Protein AF-A0A832TRS8-F1 (afdb_monomer)

Secondary structure (DSSP, 8-state):
---HHHHHHHHHHHHIIIIIS--S-B-HHHHHHH-TTS-HHHHHHHHHHHHHTT-EEEEEEEEEETTEEEEEEEEE-HHHHHHHHHHHHHHHHHHHHHHT-SS-EEEEEEEETTTTEEEEEEEEE-SSEEEE--SSSPP-TT-EEEEE-TTS-EEEEEEEE--EEPPBTTBPPEEEEEEEE-

Radius of gyration: 21.94 Å; Cα contacts (8 Å, |Δi|>4): 312; chains: 1; bounding box: 43×30×62 Å

Foldseek 3Di:
DADPVLLLVVLLVQCCVCPVVVDQWDWVVNVCVVPVVDDLVNQQVSVVVCVVVQQFDKDFDPDADNNHGTMITRHTDPVSNVVNVVVVLVVLVVVLCVVLVPADWDWKWKQDPVVNDIDIATWGDDAFKIKGSDPVDDDDFQIKIWDADPVRDIWIKGFHDFAFDPDDPNRHTITTTGIHTD

Mean predicted aligned error: 5.79 Å

pLDDT: mean 93.26, std 5.37, range [50.81, 98.5]

Solvent-accessible surface area (backbone atoms only — not comparable to full-atom values): 10021 Å² total; per-residue (Å²): 132,71,53,74,65,53,35,50,53,53,50,52,50,50,44,44,44,41,66,73,68,57,40,82,56,48,42,47,69,56,51,49,67,74,41,68,89,53,53,36,65,58,52,39,47,24,50,49,51,41,49,77,70,56,29,53,39,67,48,76,53,105,52,60,57,89,72,20,60,30,42,40,36,57,39,64,31,72,67,47,50,46,52,52,50,52,51,52,50,49,54,46,41,52,53,47,46,68,74,52,56,92,32,69,72,41,73,30,38,41,38,36,67,91,72,80,40,78,45,78,49,59,30,26,64,54,88,51,40,35,39,30,52,69,69,87,60,88,69,51,65,68,21,36,43,35,36,74,45,96,88,73,50,73,50,48,27,38,29,70,39,40,52,78,42,72,63,52,97,87,42,65,48,26,29,51,24,32,39,41,73,114

Structure (mmCIF, N/CA/C/O backbone):
data_AF-A0A832TRS8-F1
#
_entry.id   AF-A0A832TRS8-F1
#
loop_
_atom_site.group_PDB
_atom_site.id
_atom_site.type_symbol
_atom_site.label_atom_id
_atom_site.label_alt_id
_atom_site.label_comp_id
_atom_site.label_asym_id
_atom_site.label_entity_id
_atom_site.label_seq_id
_atom_site.pdbx_PDB_ins_code
_atom_site.Cartn_x
_atom_site.Cartn_y
_atom_site.Cartn_z
_atom_site.occupancy
_atom_site.B_iso_or_equiv
_atom_site.auth_seq_id
_atom_site.auth_comp_id
_atom_site.auth_asym_id
_atom_site.auth_atom_id
_atom_site.pdbx_PDB_model_num
ATOM 1 N N . MET A 1 1 ? 13.262 17.007 -17.439 1.00 50.81 1 MET A N 1
ATOM 2 C CA . MET A 1 1 ? 13.059 16.820 -15.983 1.00 50.81 1 MET A CA 1
ATOM 3 C C . MET A 1 1 ? 11.901 15.853 -15.811 1.00 50.81 1 MET A C 1
ATOM 5 O O . MET A 1 1 ? 10.803 16.188 -16.231 1.00 50.81 1 MET A O 1
ATOM 9 N N . THR A 1 2 ? 12.138 14.655 -15.279 1.00 64.06 2 THR A N 1
ATOM 10 C CA . THR A 1 2 ? 11.058 13.724 -14.911 1.00 64.06 2 THR A CA 1
ATOM 11 C C . THR A 1 2 ? 10.332 14.273 -13.691 1.00 64.06 2 THR A C 1
ATOM 13 O O . THR A 1 2 ? 10.990 14.645 -12.717 1.00 64.06 2 THR A O 1
ATOM 16 N N . SER A 1 3 ? 9.002 14.336 -13.714 1.00 83.69 3 SER A N 1
ATOM 17 C CA . SER A 1 3 ? 8.252 14.688 -12.508 1.00 83.69 3 SER A CA 1
ATOM 18 C C . SER A 1 3 ? 8.229 13.497 -11.539 1.00 83.69 3 SER A C 1
ATOM 20 O O . SER A 1 3 ? 8.287 12.340 -11.961 1.00 83.69 3 SER A O 1
ATOM 22 N N . LYS A 1 4 ? 8.124 13.766 -10.229 1.00 89.00 4 LYS A N 1
ATOM 23 C CA . LYS A 1 4 ? 7.909 12.716 -9.216 1.00 89.00 4 LYS A CA 1
ATOM 24 C C . LYS A 1 4 ? 6.660 11.883 -9.492 1.00 89.00 4 LYS A C 1
ATOM 26 O O . LYS A 1 4 ? 6.633 10.683 -9.245 1.00 89.00 4 LYS A O 1
ATOM 31 N N . GLU A 1 5 ? 5.643 12.531 -10.038 1.00 92.31 5 GLU A N 1
ATOM 32 C CA . GLU A 1 5 ? 4.387 11.897 -10.406 1.00 92.31 5 GLU A CA 1
ATOM 33 C C . GLU A 1 5 ? 4.572 10.831 -11.495 1.00 92.31 5 GLU A C 1
ATOM 35 O O . GLU A 1 5 ? 3.984 9.756 -11.401 1.00 92.31 5 GLU A O 1
ATOM 40 N N . ASP A 1 6 ? 5.424 11.089 -12.489 1.00 94.88 6 ASP A N 1
ATOM 41 C CA . ASP A 1 6 ? 5.632 10.172 -13.610 1.00 94.88 6 ASP A CA 1
ATOM 42 C C . ASP A 1 6 ? 6.295 8.873 -13.153 1.00 94.88 6 ASP A C 1
ATOM 44 O O . ASP A 1 6 ? 5.732 7.791 -13.321 1.00 94.88 6 ASP A O 1
ATOM 48 N N . TYR A 1 7 ? 7.452 8.939 -12.489 1.00 95.06 7 TYR A N 1
ATOM 49 C CA . TYR A 1 7 ? 8.090 7.697 -12.050 1.00 95.06 7 TYR A CA 1
ATOM 50 C C . TYR A 1 7 ? 7.247 6.948 -11.005 1.00 95.06 7 TYR A C 1
ATOM 52 O O . TYR A 1 7 ? 7.294 5.720 -10.982 1.00 95.06 7 TYR A O 1
ATOM 60 N N . ASN A 1 8 ? 6.424 7.640 -10.203 1.00 95.25 8 ASN A N 1
ATOM 61 C CA . ASN A 1 8 ? 5.469 6.995 -9.297 1.00 95.25 8 ASN A CA 1
ATOM 62 C C . ASN A 1 8 ? 4.364 6.249 -10.060 1.00 95.25 8 ASN A C 1
ATOM 64 O O . ASN A 1 8 ? 4.028 5.123 -9.694 1.00 95.25 8 ASN A O 1
ATOM 68 N N . LYS A 1 9 ? 3.823 6.831 -11.140 1.00 96.94 9 LYS A N 1
ATOM 69 C CA . LYS A 1 9 ? 2.847 6.154 -12.015 1.00 96.94 9 LYS A CA 1
ATOM 70 C C . LYS A 1 9 ? 3.444 4.900 -12.647 1.00 96.94 9 LYS A C 1
ATOM 72 O O . LYS A 1 9 ? 2.821 3.840 -12.595 1.00 96.94 9 LYS A O 1
ATOM 77 N N . LEU A 1 10 ? 4.665 5.000 -13.177 1.00 98.00 10 LEU A N 1
ATOM 78 C CA . LEU A 1 10 ? 5.367 3.850 -13.745 1.00 98.00 10 LEU A CA 1
ATOM 79 C C . LEU A 1 10 ? 5.645 2.779 -12.679 1.00 98.00 10 LEU A C 1
ATOM 81 O O . LEU A 1 10 ? 5.380 1.603 -12.910 1.00 98.00 10 LEU A O 1
ATOM 85 N N . LEU A 1 11 ? 6.120 3.169 -11.493 1.00 98.19 11 LEU A N 1
ATOM 86 C CA . LEU A 1 11 ? 6.379 2.240 -10.392 1.00 98.19 11 LEU A CA 1
ATOM 87 C C . LEU A 1 11 ? 5.105 1.513 -9.938 1.00 98.19 11 LEU A C 1
ATOM 89 O O . LEU A 1 11 ? 5.138 0.301 -9.731 1.00 98.19 11 LEU A O 1
ATOM 93 N N . LEU A 1 12 ? 3.979 2.224 -9.828 1.00 98.06 12 LEU A N 1
ATOM 94 C CA . LEU A 1 12 ? 2.690 1.633 -9.468 1.00 98.06 12 LEU A CA 1
ATOM 95 C C . LEU A 1 12 ? 2.206 0.631 -10.526 1.00 98.06 12 LEU A C 1
ATOM 97 O O . LEU A 1 12 ? 1.704 -0.435 -10.168 1.00 98.06 12 LEU A O 1
ATOM 101 N N . PHE A 1 13 ? 2.367 0.948 -11.813 1.00 98.38 13 PHE A N 1
ATOM 102 C CA . PHE A 1 13 ? 2.076 0.012 -12.901 1.00 98.38 13 PHE A CA 1
ATOM 103 C C . PHE A 1 13 ? 2.923 -1.263 -12.779 1.00 98.38 13 PHE A C 1
ATOM 105 O O . PHE A 1 13 ? 2.377 -2.365 -12.749 1.00 98.38 13 PHE A O 1
ATOM 112 N N . LEU A 1 14 ? 4.242 -1.120 -12.612 1.00 98.50 14 LEU A N 1
ATOM 113 C CA . LEU A 1 14 ? 5.152 -2.257 -12.450 1.00 98.50 14 LEU A CA 1
ATOM 114 C C . LEU A 1 14 ? 4.810 -3.098 -11.216 1.00 98.50 14 LEU A C 1
ATOM 116 O O . LEU A 1 14 ? 4.841 -4.323 -11.288 1.00 98.50 14 LEU A O 1
ATOM 120 N N . TYR A 1 15 ? 4.445 -2.463 -10.098 1.00 98.50 15 TYR A N 1
ATOM 121 C CA . TYR A 1 15 ? 4.000 -3.161 -8.893 1.00 98.50 15 TYR A CA 1
ATOM 122 C C . TYR A 1 15 ? 2.750 -4.005 -9.159 1.00 98.50 15 TYR A C 1
ATOM 124 O O . TYR A 1 15 ? 2.725 -5.186 -8.816 1.00 98.50 15 TYR A O 1
ATOM 132 N N . LYS A 1 16 ? 1.722 -3.439 -9.803 1.00 97.88 16 LYS A N 1
ATOM 133 C CA . LYS A 1 16 ? 0.499 -4.184 -10.138 1.00 97.88 16 LYS A CA 1
ATOM 134 C C . LYS A 1 16 ? 0.821 -5.396 -11.009 1.00 97.88 16 LYS A C 1
ATOM 136 O O . LYS A 1 16 ? 0.470 -6.516 -10.658 1.00 97.88 16 LYS A O 1
ATOM 141 N N . GLU A 1 17 ? 1.559 -5.183 -12.087 1.00 98.25 17 GLU A N 1
ATOM 142 C CA . GLU A 1 17 ? 1.847 -6.223 -13.072 1.00 98.25 17 GLU A CA 1
ATOM 143 C C . GLU A 1 17 ? 2.753 -7.341 -12.524 1.00 98.25 17 GLU A C 1
ATOM 145 O O . GLU A 1 17 ? 2.488 -8.523 -12.738 1.00 98.25 17 GLU A O 1
ATOM 150 N N . LEU A 1 18 ? 3.822 -6.987 -11.807 1.00 97.94 18 LEU A N 1
ATOM 151 C CA . LEU A 1 18 ? 4.829 -7.950 -11.346 1.00 97.94 18 LEU A CA 1
ATOM 152 C C . LEU A 1 18 ? 4.473 -8.576 -9.993 1.00 97.94 18 LEU A C 1
ATOM 154 O O . LEU A 1 18 ? 4.796 -9.736 -9.756 1.00 97.94 18 LEU A O 1
ATOM 158 N N . ILE A 1 19 ? 3.827 -7.829 -9.091 1.00 97.12 19 ILE A N 1
ATOM 159 C CA . ILE A 1 19 ? 3.566 -8.282 -7.714 1.00 97.12 19 ILE A CA 1
ATOM 160 C C . ILE A 1 19 ? 2.137 -8.799 -7.548 1.00 97.12 19 ILE A C 1
ATOM 162 O O . ILE A 1 19 ? 1.947 -9.863 -6.958 1.00 97.12 19 ILE A O 1
ATOM 166 N N . LYS A 1 20 ? 1.127 -8.077 -8.055 1.00 95.25 20 LYS A N 1
ATOM 167 C CA . LYS A 1 20 ? -0.281 -8.499 -7.921 1.00 95.25 20 LYS A CA 1
ATOM 168 C C . LYS A 1 20 ? -0.660 -9.535 -8.975 1.00 95.25 20 LYS A C 1
ATOM 170 O O . LYS A 1 20 ? -1.127 -10.611 -8.613 1.00 95.25 20 LYS A O 1
ATOM 175 N N . GLU A 1 21 ? -0.378 -9.244 -10.242 1.00 96.81 21 GLU A N 1
ATOM 176 C CA . GLU A 1 21 ? -0.699 -10.124 -11.375 1.00 96.81 21 GLU A CA 1
ATOM 177 C C . GLU A 1 21 ? 0.359 -11.211 -11.619 1.00 96.81 21 GLU A C 1
ATOM 179 O O . GLU A 1 21 ? 0.134 -12.127 -12.408 1.00 96.81 21 GLU A O 1
ATOM 184 N N . LYS A 1 22 ? 1.504 -11.137 -10.925 1.00 96.38 22 LYS A N 1
ATOM 185 C CA . LYS A 1 22 ? 2.593 -12.129 -10.976 1.00 96.38 22 LYS A CA 1
ATOM 186 C C . LYS A 1 22 ? 3.103 -12.409 -12.395 1.00 96.38 22 LYS A C 1
ATOM 188 O O . LYS A 1 22 ? 3.386 -13.556 -12.735 1.00 96.38 22 LYS A O 1
ATOM 193 N N . LYS A 1 23 ? 3.215 -11.376 -13.235 1.00 97.12 23 LYS A N 1
ATOM 194 C CA . LYS A 1 23 ? 3.825 -11.510 -14.566 1.00 97.12 23 LYS A CA 1
ATOM 195 C C . LYS A 1 23 ? 5.321 -11.803 -14.451 1.00 97.12 23 LYS A C 1
ATOM 197 O O . LYS A 1 23 ? 6.003 -11.229 -13.608 1.00 97.12 23 LYS A O 1
ATOM 202 N N . ASP A 1 24 ? 5.837 -12.626 -15.363 1.00 94.81 24 ASP A N 1
ATOM 203 C CA . ASP A 1 24 ? 7.257 -13.021 -15.402 1.00 94.81 24 ASP A CA 1
ATOM 204 C C . ASP A 1 24 ? 8.207 -11.882 -15.816 1.00 94.81 24 ASP A C 1
ATOM 206 O O . ASP A 1 24 ? 9.424 -11.957 -15.623 1.00 94.81 24 ASP A O 1
ATOM 210 N N . GLY A 1 25 ? 7.663 -10.819 -16.406 1.00 96.56 25 GLY A N 1
ATOM 211 C CA . GLY A 1 25 ? 8.398 -9.595 -16.673 1.00 96.56 25 GLY A CA 1
ATOM 212 C C . GLY A 1 25 ? 7.637 -8.598 -17.535 1.00 96.56 25 GLY A C 1
ATOM 213 O O . GLY A 1 25 ? 6.562 -8.885 -18.067 1.00 96.56 25 GLY A O 1
ATOM 214 N N . ILE A 1 26 ? 8.206 -7.400 -17.648 1.00 98.19 26 ILE A N 1
ATOM 215 C CA . ILE A 1 26 ? 7.629 -6.264 -18.367 1.00 98.19 26 ILE A CA 1
ATOM 216 C C . ILE A 1 26 ? 8.633 -5.741 -19.390 1.00 98.19 26 ILE A C 1
ATOM 218 O O . ILE A 1 26 ? 9.758 -5.369 -19.050 1.00 98.19 26 ILE A O 1
ATOM 222 N N . SER A 1 27 ? 8.196 -5.701 -20.648 1.00 97.50 27 SER A N 1
ATOM 223 C CA . SER A 1 27 ? 8.948 -5.155 -21.781 1.00 97.50 27 SER A CA 1
ATOM 224 C C . SER A 1 27 ? 8.532 -3.706 -22.091 1.00 97.50 27 SER A C 1
ATOM 226 O O . SER A 1 27 ? 7.444 -3.277 -21.688 1.00 97.50 27 SER A O 1
ATOM 228 N N . PRO A 1 28 ? 9.316 -2.958 -22.885 1.00 97.69 28 PRO A N 1
ATOM 229 C CA . PRO A 1 28 ? 8.967 -1.618 -23.346 1.00 97.69 28 PRO A CA 1
ATOM 230 C C . PRO A 1 28 ? 7.617 -1.573 -24.049 1.00 97.69 28 PRO A C 1
ATOM 232 O O . PRO A 1 28 ? 6.861 -0.628 -23.868 1.00 97.69 28 PRO A O 1
ATOM 235 N N . LYS A 1 29 ? 7.264 -2.627 -24.797 1.00 97.38 29 LYS A N 1
ATOM 236 C CA . LYS A 1 29 ? 5.961 -2.736 -25.461 1.00 97.38 29 LYS A CA 1
ATOM 237 C C . LYS A 1 29 ? 4.800 -2.708 -24.464 1.00 97.38 29 LYS A C 1
ATOM 239 O O . LYS A 1 29 ? 3.769 -2.115 -24.761 1.00 97.38 29 LYS A O 1
ATOM 244 N N . ASN A 1 30 ? 4.954 -3.340 -23.298 1.00 97.69 30 ASN A N 1
ATOM 245 C CA . ASN A 1 30 ? 3.940 -3.295 -22.243 1.00 97.69 30 ASN A CA 1
ATOM 246 C C . ASN A 1 30 ? 3.776 -1.870 -21.705 1.00 97.69 30 ASN A C 1
ATOM 248 O O . ASN A 1 30 ? 2.649 -1.415 -21.561 1.00 97.69 30 ASN A O 1
ATOM 252 N N . VAL A 1 31 ? 4.892 -1.174 -21.464 1.00 97.62 31 VAL A N 1
ATOM 253 C CA . VAL A 1 31 ? 4.902 0.198 -20.931 1.00 97.62 31 VAL A CA 1
ATOM 254 C C . VAL A 1 31 ? 4.331 1.192 -21.943 1.00 97.62 31 VAL A C 1
ATOM 256 O O . VAL A 1 31 ? 3.463 1.974 -21.589 1.00 97.62 31 VAL A O 1
ATOM 259 N N . VAL A 1 32 ? 4.742 1.126 -23.212 1.00 97.56 32 VAL A N 1
ATOM 260 C CA . VAL A 1 32 ? 4.215 1.995 -24.282 1.00 97.56 32 VAL A CA 1
ATOM 261 C C . VAL A 1 32 ? 2.707 1.820 -24.463 1.00 97.56 32 VAL A C 1
ATOM 263 O O . VAL A 1 32 ? 2.017 2.791 -24.735 1.00 97.56 32 VAL A O 1
ATOM 266 N N . ARG A 1 33 ? 2.193 0.595 -24.305 1.00 97.31 33 ARG A N 1
ATOM 267 C CA . ARG A 1 33 ? 0.754 0.320 -24.395 1.00 97.31 33 ARG A CA 1
ATOM 268 C C . ARG A 1 33 ? -0.027 0.812 -23.174 1.00 97.31 33 ARG A C 1
ATOM 270 O O . ARG A 1 33 ? -1.186 1.159 -23.310 1.00 97.31 33 ARG A O 1
ATOM 277 N N . GLU A 1 34 ? 0.555 0.781 -21.980 1.00 97.69 34 GLU A N 1
ATOM 278 C CA . GLU A 1 34 ? -0.115 1.331 -20.791 1.00 97.69 34 GLU A CA 1
ATOM 279 C C . GLU A 1 34 ? -0.128 2.865 -20.823 1.00 97.69 34 GLU A C 1
ATOM 281 O O . GLU A 1 34 ? -1.122 3.498 -20.484 1.00 97.69 34 GLU A O 1
ATOM 286 N N . PHE A 1 35 ? 0.987 3.458 -21.245 1.00 96.94 35 PHE A N 1
ATOM 287 C CA . PHE A 1 35 ? 1.221 4.896 -21.246 1.00 96.94 35 PHE A CA 1
ATOM 288 C C . PHE A 1 35 ? 1.230 5.437 -22.681 1.00 96.94 35 PHE A C 1
ATOM 290 O O . PHE A 1 35 ? 2.210 6.043 -23.116 1.00 96.94 35 PHE A O 1
ATOM 297 N N . GLU A 1 36 ? 0.153 5.192 -23.434 1.00 95.62 36 GLU A N 1
ATOM 298 C CA . GLU A 1 36 ? 0.049 5.589 -24.852 1.00 95.62 36 GLU A CA 1
ATOM 299 C C . GLU A 1 36 ? 0.141 7.113 -25.048 1.00 95.62 36 GLU A C 1
ATOM 301 O O . GLU A 1 36 ? 0.543 7.588 -26.110 1.00 95.62 36 GLU A O 1
ATOM 306 N N . ASP A 1 37 ? -0.200 7.887 -24.013 1.00 95.81 37 ASP A N 1
ATOM 307 C CA . ASP A 1 37 ? -0.114 9.348 -23.975 1.00 95.81 37 ASP A CA 1
ATOM 308 C C . ASP A 1 37 ? 1.292 9.871 -23.623 1.00 95.81 37 ASP A C 1
ATOM 310 O O . ASP A 1 37 ? 1.540 11.081 -23.666 1.00 95.81 37 ASP A O 1
ATOM 314 N N . TRP A 1 38 ? 2.236 8.998 -23.259 1.00 97.12 38 TRP A N 1
ATOM 315 C CA . TRP A 1 38 ? 3.594 9.405 -22.911 1.00 97.12 38 TRP A CA 1
ATOM 316 C C . TRP A 1 38 ? 4.510 9.411 -24.127 1.00 97.12 38 TRP A C 1
ATOM 318 O O . TRP A 1 38 ? 4.569 8.466 -24.911 1.00 97.12 38 TRP A O 1
ATOM 328 N N . SER A 1 39 ? 5.331 10.458 -24.232 1.00 97.12 39 SER A N 1
ATOM 329 C CA . SER A 1 39 ? 6.440 10.444 -25.179 1.00 97.12 39 SER A CA 1
ATOM 330 C C . SER A 1 39 ? 7.478 9.378 -24.783 1.00 97.12 39 SER A C 1
ATOM 332 O O . SER A 1 39 ? 7.671 9.115 -23.587 1.00 97.12 39 SER A O 1
ATOM 334 N N . PRO A 1 40 ? 8.223 8.810 -25.750 1.00 97.19 40 PRO A N 1
ATOM 335 C CA . PRO A 1 40 ? 9.301 7.871 -25.448 1.00 97.19 40 PRO A CA 1
ATOM 336 C C . PRO A 1 40 ? 10.340 8.444 -24.477 1.00 97.19 40 PRO A C 1
ATOM 338 O O . PRO A 1 40 ? 10.811 7.751 -23.578 1.00 97.19 40 PRO A O 1
ATOM 341 N N . GLU A 1 41 ? 10.645 9.739 -24.601 1.00 96.50 41 GLU A N 1
ATOM 342 C CA . GLU A 1 41 ? 11.541 10.450 -23.688 1.00 96.50 41 GLU A CA 1
ATOM 343 C C . GLU A 1 41 ? 11.011 10.445 -22.246 1.00 96.50 41 GLU A C 1
ATOM 345 O O . GLU A 1 41 ? 11.771 10.177 -21.318 1.00 96.50 41 GLU A O 1
ATOM 350 N N . ARG A 1 42 ? 9.709 10.683 -22.037 1.00 96.88 42 ARG A N 1
ATOM 351 C CA . ARG A 1 42 ? 9.080 10.668 -20.705 1.00 96.88 42 ARG A CA 1
ATOM 352 C C . ARG A 1 42 ? 9.144 9.282 -20.058 1.00 96.88 42 ARG A C 1
ATOM 354 O O . ARG A 1 42 ? 9.460 9.179 -18.869 1.00 96.88 42 ARG A O 1
ATOM 361 N N . ILE A 1 43 ? 8.911 8.224 -20.839 1.00 97.50 43 ILE A N 1
ATOM 362 C CA . ILE A 1 43 ? 9.061 6.834 -20.380 1.00 97.50 43 ILE A CA 1
ATOM 363 C C . ILE A 1 43 ? 10.519 6.560 -20.000 1.00 97.50 43 ILE A C 1
ATOM 365 O O . ILE A 1 43 ? 10.780 6.106 -18.887 1.00 97.50 43 ILE A O 1
ATOM 369 N N . ASN A 1 44 ? 11.469 6.885 -20.880 1.00 97.12 44 ASN A N 1
ATOM 370 C CA . ASN A 1 44 ? 12.899 6.674 -20.641 1.00 97.12 44 ASN A CA 1
ATOM 371 C C . ASN A 1 44 ? 13.381 7.397 -19.387 1.00 97.12 44 ASN A C 1
ATOM 373 O O . ASN A 1 44 ? 14.054 6.804 -18.550 1.00 97.12 44 ASN A O 1
ATOM 377 N N . ASN A 1 45 ? 12.988 8.655 -19.228 1.00 97.50 45 ASN A N 1
ATOM 378 C CA . ASN A 1 45 ? 13.306 9.487 -18.075 1.00 97.50 45 ASN A CA 1
ATOM 379 C C . ASN A 1 45 ? 12.754 8.908 -16.759 1.00 97.50 45 ASN A C 1
ATOM 381 O O . ASN A 1 45 ? 13.418 8.981 -15.722 1.00 97.50 45 ASN A O 1
ATOM 385 N N . SER A 1 46 ? 11.565 8.303 -16.792 1.00 97.81 46 SER A N 1
ATOM 386 C CA . SER A 1 46 ? 10.969 7.617 -15.637 1.00 97.81 46 SER A CA 1
ATOM 387 C C . SER A 1 46 ? 11.673 6.298 -15.337 1.00 97.81 46 SER A C 1
ATOM 389 O O . SER A 1 46 ? 12.051 6.043 -14.197 1.00 97.81 46 SER A O 1
ATOM 391 N N . TYR A 1 47 ? 11.915 5.483 -16.363 1.00 97.12 47 TYR A N 1
ATOM 392 C CA . TYR A 1 47 ? 12.639 4.222 -16.239 1.00 97.12 47 TYR A CA 1
ATOM 393 C C . TYR A 1 47 ? 14.056 4.425 -15.692 1.00 97.12 47 TYR A C 1
ATOM 395 O O . TYR A 1 47 ? 14.441 3.744 -14.747 1.00 97.12 47 TYR A O 1
ATOM 403 N N . VAL A 1 48 ? 14.812 5.387 -16.233 1.00 96.38 48 VAL A N 1
ATOM 404 C CA . VAL A 1 48 ? 16.170 5.720 -15.775 1.00 96.38 48 VAL A CA 1
ATOM 405 C C . VAL A 1 48 ? 16.163 6.128 -14.311 1.00 96.38 48 VAL A C 1
ATOM 407 O O . VAL A 1 48 ? 16.996 5.645 -13.552 1.00 96.38 48 VAL A O 1
ATOM 410 N N . TYR A 1 49 ? 15.192 6.941 -13.886 1.00 97.06 49 TYR A N 1
ATOM 411 C CA . TYR A 1 49 ? 15.068 7.300 -12.478 1.00 97.06 49 TYR A CA 1
ATOM 412 C C . TYR A 1 49 ? 14.872 6.061 -11.594 1.00 97.06 49 TYR A C 1
ATOM 414 O O . TYR A 1 49 ? 15.612 5.874 -10.630 1.00 97.06 49 TYR A O 1
ATOM 422 N N . LEU A 1 50 ? 13.916 5.188 -11.931 1.00 97.44 50 LEU A N 1
ATOM 423 C CA . LEU A 1 50 ? 13.657 3.963 -11.165 1.00 97.44 50 LEU A CA 1
ATOM 424 C C . LEU A 1 50 ? 14.873 3.023 -11.160 1.00 97.44 50 LEU A C 1
ATOM 426 O O . LEU A 1 50 ? 15.193 2.427 -10.133 1.00 97.44 50 LEU A O 1
ATOM 430 N N . ARG A 1 51 ? 15.565 2.911 -12.296 1.00 95.94 51 ARG A N 1
ATOM 431 C CA . ARG A 1 51 ? 16.781 2.114 -12.472 1.00 95.94 51 ARG A CA 1
ATOM 432 C C . ARG A 1 51 ? 17.913 2.608 -11.574 1.00 95.94 51 ARG A C 1
ATOM 434 O O . ARG A 1 51 ? 18.442 1.836 -10.781 1.00 95.94 51 ARG A O 1
ATOM 441 N N . ASP A 1 52 ? 18.257 3.888 -11.680 1.00 95.94 52 ASP A N 1
ATOM 442 C CA . ASP A 1 52 ? 19.413 4.484 -11.001 1.00 95.94 52 ASP A CA 1
ATOM 443 C C . ASP A 1 52 ? 19.183 4.586 -9.487 1.00 95.94 52 ASP A C 1
ATOM 445 O O . ASP A 1 52 ? 20.114 4.466 -8.691 1.00 95.94 52 ASP A O 1
ATOM 449 N N . ASN A 1 53 ? 17.919 4.704 -9.069 1.00 96.19 53 ASN A N 1
ATOM 450 C CA . ASN A 1 53 ? 17.531 4.639 -7.663 1.00 96.19 53 ASN A CA 1
ATOM 451 C C . ASN A 1 53 ? 17.330 3.207 -7.153 1.00 96.19 53 ASN A C 1
ATOM 453 O O . ASN A 1 53 ? 16.872 3.062 -6.026 1.00 96.19 53 ASN A O 1
ATOM 457 N N . HIS A 1 54 ? 17.700 2.180 -7.932 1.00 96.44 54 HIS A N 1
ATOM 458 C CA . HIS A 1 54 ? 17.706 0.754 -7.576 1.00 96.44 54 HIS A CA 1
ATOM 459 C C . HIS A 1 54 ? 16.325 0.120 -7.326 1.00 96.44 54 HIS A C 1
ATOM 461 O O . HIS A 1 54 ? 16.208 -0.858 -6.594 1.00 96.44 54 HIS A O 1
ATOM 467 N N . TYR A 1 55 ? 15.250 0.632 -7.930 1.00 97.94 55 TYR A N 1
ATOM 468 C CA . TYR A 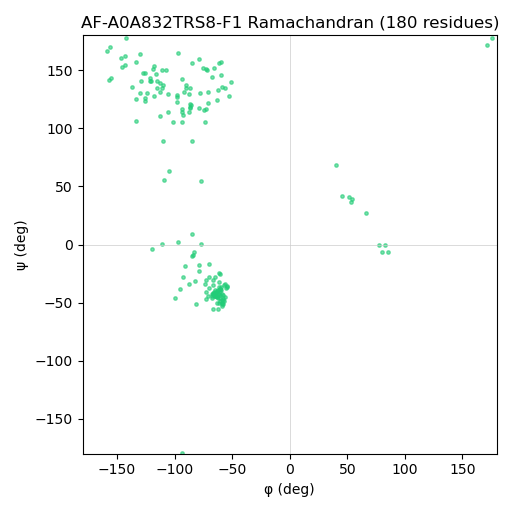1 55 ? 13.898 0.111 -7.670 1.00 97.94 55 TYR A CA 1
ATOM 469 C C . TYR A 1 55 ? 13.627 -1.187 -8.442 1.00 97.94 55 TYR A C 1
ATOM 471 O O . TYR A 1 55 ? 12.775 -1.985 -8.044 1.00 97.94 55 TYR A O 1
ATOM 479 N N . LEU A 1 56 ? 14.360 -1.414 -9.535 1.00 98.12 56 LEU A N 1
ATOM 480 C CA . LEU A 1 56 ? 14.069 -2.433 -10.543 1.00 98.12 56 LEU A CA 1
ATOM 481 C C . LEU A 1 56 ? 15.118 -3.547 -10.564 1.00 98.12 56 LEU A C 1
ATOM 483 O O . LEU A 1 56 ? 16.314 -3.273 -10.571 1.00 98.12 56 LEU A O 1
ATOM 487 N N . LYS A 1 57 ? 14.672 -4.796 -10.706 1.00 97.56 57 LYS A N 1
ATOM 488 C CA . LYS A 1 57 ? 15.489 -5.912 -11.202 1.00 97.56 57 LYS A CA 1
ATOM 489 C C . LYS A 1 57 ? 15.256 -6.014 -12.702 1.00 97.56 57 LYS A C 1
ATOM 491 O O . LYS A 1 57 ? 14.130 -6.283 -13.119 1.00 97.56 57 LYS A O 1
ATOM 496 N N . PHE A 1 58 ? 16.276 -5.759 -13.511 1.00 96.94 58 PHE A N 1
ATOM 497 C CA . PHE A 1 58 ? 16.098 -5.616 -14.953 1.00 96.94 58 PHE A CA 1
ATOM 498 C C . PHE A 1 58 ? 17.302 -6.122 -15.747 1.00 96.94 58 PHE A C 1
ATOM 500 O O . PHE A 1 58 ? 18.422 -6.199 -15.244 1.00 96.94 58 PHE A O 1
ATOM 507 N N . ILE A 1 59 ? 17.049 -6.396 -17.021 1.00 94.56 59 ILE A N 1
ATOM 508 C CA . ILE A 1 59 ? 18.049 -6.561 -18.073 1.00 94.56 59 ILE A CA 1
ATOM 509 C C . ILE A 1 59 ? 17.822 -5.421 -19.065 1.00 94.56 59 ILE A C 1
ATOM 511 O O . ILE A 1 59 ? 16.677 -5.062 -19.325 1.00 94.56 59 ILE A O 1
ATOM 515 N N . SER A 1 60 ? 18.881 -4.827 -19.609 1.00 90.31 60 SER A N 1
ATOM 516 C CA . SER A 1 60 ? 18.764 -3.800 -20.650 1.00 90.31 60 SER A CA 1
ATOM 517 C C . SER A 1 60 ? 19.668 -4.139 -21.824 1.00 90.31 60 SER A C 1
ATOM 519 O O . SER A 1 60 ? 20.775 -4.644 -21.632 1.00 90.31 60 SER A O 1
ATOM 521 N N . LEU A 1 61 ? 19.168 -3.886 -23.030 1.00 88.12 61 LEU A N 1
ATOM 522 C CA . LEU A 1 61 ? 19.868 -4.117 -24.285 1.00 88.12 61 LEU A CA 1
ATOM 523 C C . LEU A 1 61 ? 20.205 -2.768 -24.942 1.00 88.12 61 LEU A C 1
ATOM 525 O O . LEU A 1 61 ? 19.4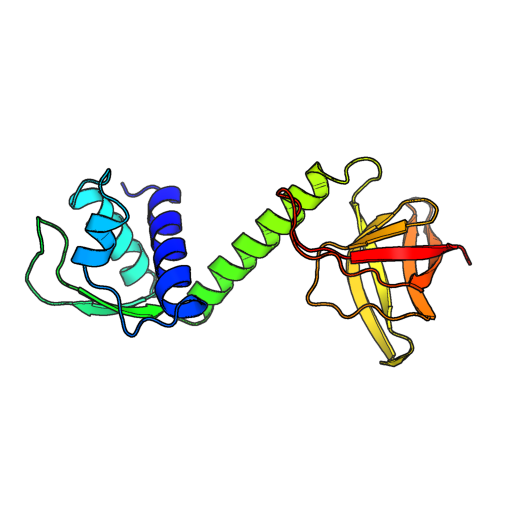68 -1.797 -24.756 1.00 88.12 61 LEU A O 1
ATOM 529 N N . PRO A 1 62 ? 21.298 -2.677 -25.720 1.00 88.25 62 PRO A N 1
ATOM 530 C CA . PRO A 1 62 ? 21.674 -1.463 -26.446 1.00 88.25 62 PRO A CA 1
ATOM 531 C C . PRO A 1 62 ? 20.810 -1.269 -27.712 1.00 88.25 62 PRO A C 1
ATOM 533 O O . PRO A 1 62 ? 21.319 -1.144 -28.823 1.00 88.25 62 PRO A O 1
ATOM 536 N N . SER A 1 63 ? 19.489 -1.265 -27.542 1.00 93.88 63 SER A N 1
ATOM 537 C CA . SER A 1 63 ? 18.457 -1.112 -28.575 1.00 93.88 63 SER A CA 1
ATOM 538 C C . SER A 1 63 ? 17.296 -0.266 -28.037 1.00 93.88 63 SER A C 1
ATOM 540 O O . SER A 1 63 ? 17.306 0.186 -26.888 1.00 93.88 63 SER A O 1
ATOM 542 N N . ASN A 1 64 ? 16.297 0.005 -28.880 1.00 96.06 64 ASN A N 1
ATOM 543 C CA . ASN A 1 64 ? 15.068 0.670 -28.458 1.00 96.06 64 ASN A CA 1
ATOM 544 C C . ASN A 1 64 ? 13.838 0.105 -29.182 1.00 96.06 64 ASN A C 1
ATOM 546 O O . ASN A 1 64 ? 13.938 -0.395 -30.302 1.00 96.06 64 ASN A O 1
ATOM 550 N N . TYR A 1 65 ? 12.680 0.232 -28.538 1.00 94.06 65 TYR A N 1
ATOM 551 C CA . TYR A 1 65 ? 11.356 -0.017 -29.098 1.00 94.06 65 TYR A CA 1
ATOM 552 C C . TYR A 1 65 ? 10.612 1.317 -29.185 1.00 94.06 65 TYR A C 1
ATOM 554 O O . TYR A 1 65 ? 10.260 1.902 -28.162 1.00 94.06 65 TYR A O 1
ATOM 562 N N . ASN A 1 66 ? 10.384 1.821 -30.401 1.00 94.00 66 ASN A N 1
ATOM 563 C CA . ASN A 1 66 ? 9.731 3.116 -30.642 1.00 94.00 66 ASN A CA 1
ATOM 564 C C . ASN A 1 66 ? 10.369 4.280 -29.852 1.00 94.00 66 ASN A C 1
ATOM 566 O O . ASN A 1 66 ? 9.670 5.123 -29.296 1.00 94.00 66 ASN A O 1
ATOM 570 N N . GLY A 1 67 ? 11.703 4.313 -29.760 1.00 95.44 67 GLY A N 1
ATOM 571 C CA . GLY A 1 67 ? 12.438 5.329 -29.002 1.00 95.44 67 GLY A CA 1
ATOM 572 C C . GLY A 1 67 ? 12.503 5.088 -27.489 1.00 95.44 67 GLY A C 1
ATOM 573 O O . GLY A 1 67 ? 13.226 5.811 -26.806 1.00 95.44 67 GLY A O 1
ATOM 574 N N . VAL A 1 68 ? 11.808 4.079 -26.953 1.00 97.19 68 VAL A N 1
ATOM 575 C CA . VAL A 1 68 ? 11.925 3.649 -25.550 1.00 97.19 68 VAL A CA 1
ATOM 576 C C . VAL A 1 68 ? 13.067 2.650 -25.413 1.00 97.19 68 VAL A C 1
ATOM 578 O O . VAL A 1 68 ? 13.172 1.741 -26.232 1.00 97.19 68 VAL A O 1
ATOM 581 N N . PHE A 1 69 ? 13.918 2.797 -24.396 1.00 97.12 69 PHE A N 1
ATOM 582 C CA . PHE A 1 69 ? 15.029 1.879 -24.142 1.00 97.12 69 PHE A CA 1
ATOM 583 C C . PHE A 1 69 ? 14.567 0.432 -24.117 1.00 97.12 69 PHE A C 1
ATOM 585 O O . PHE A 1 69 ? 13.519 0.123 -23.557 1.00 97.12 69 PHE A O 1
ATOM 592 N N . ASP A 1 70 ? 15.367 -0.450 -24.702 1.00 96.25 70 ASP A N 1
ATOM 593 C CA . ASP A 1 70 ? 15.068 -1.868 -24.678 1.00 96.25 70 ASP A CA 1
ATOM 594 C C . ASP A 1 70 ? 15.459 -2.472 -23.323 1.00 96.25 70 ASP A C 1
ATOM 596 O O . ASP A 1 70 ? 16.621 -2.430 -22.889 1.00 96.25 70 ASP A O 1
ATOM 600 N N . PHE A 1 71 ? 14.455 -2.978 -22.612 1.00 96.69 71 PHE A N 1
ATOM 601 C CA . PHE A 1 71 ? 14.603 -3.536 -21.278 1.00 96.69 71 PHE A CA 1
ATOM 602 C C . PHE A 1 71 ? 13.699 -4.746 -21.054 1.00 96.69 71 PHE A C 1
ATOM 604 O O . PHE A 1 71 ? 12.704 -4.977 -21.731 1.00 96.69 71 PHE A O 1
ATOM 611 N N . TRP A 1 72 ? 14.033 -5.517 -20.035 1.00 97.50 72 TRP A N 1
ATOM 612 C CA . TRP A 1 72 ? 13.179 -6.548 -19.482 1.00 97.50 72 TRP A CA 1
ATOM 613 C C . TRP A 1 72 ? 13.201 -6.411 -17.966 1.00 97.50 72 TRP A C 1
ATOM 615 O O . TRP A 1 72 ? 14.207 -6.720 -17.326 1.00 97.50 72 TRP A O 1
ATOM 625 N N . ILE A 1 73 ? 12.114 -5.897 -17.390 1.00 98.12 73 ILE A N 1
ATOM 626 C CA . ILE A 1 73 ? 11.982 -5.730 -15.940 1.00 98.12 73 ILE A CA 1
ATOM 627 C C . ILE A 1 73 ? 11.425 -7.032 -15.375 1.00 98.12 73 ILE A C 1
ATOM 629 O O . ILE A 1 73 ? 10.289 -7.395 -15.657 1.00 98.12 73 ILE A O 1
ATOM 633 N N . GLN A 1 74 ? 12.232 -7.724 -14.578 1.00 97.25 74 GLN A N 1
ATOM 634 C CA . GLN A 1 74 ? 11.927 -9.033 -13.991 1.00 97.25 74 GLN A CA 1
ATOM 635 C C . GLN A 1 74 ? 11.269 -8.921 -12.615 1.00 97.25 74 GLN A C 1
ATOM 637 O O . GLN A 1 74 ? 10.719 -9.889 -12.100 1.00 97.25 74 GLN A O 1
ATOM 642 N N . GLY A 1 75 ? 11.3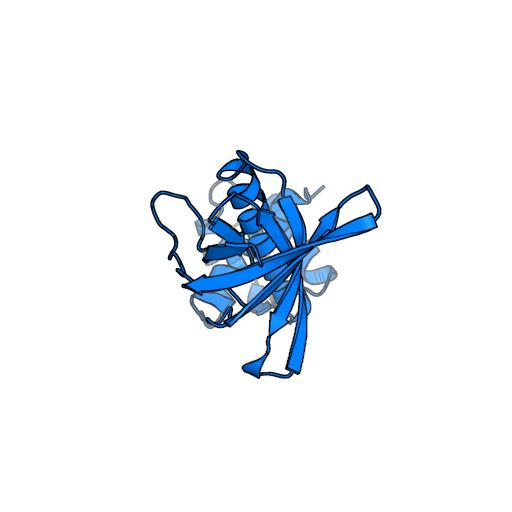82 -7.766 -11.963 1.00 97.62 75 GLY A N 1
ATOM 643 C CA . GLY A 1 75 ? 10.856 -7.589 -10.621 1.00 97.62 75 GLY A CA 1
ATOM 644 C C . GLY A 1 75 ? 11.194 -6.236 -10.025 1.00 97.62 75 GLY A C 1
ATOM 645 O O . GLY A 1 75 ? 11.925 -5.433 -10.605 1.00 97.62 75 GLY A O 1
ATOM 646 N N . LEU A 1 76 ? 10.684 -6.022 -8.819 1.00 98.44 76 LEU A N 1
ATOM 647 C CA . LEU A 1 76 ? 11.006 -4.873 -7.983 1.00 98.44 76 LEU A CA 1
ATOM 648 C C . LEU A 1 76 ? 11.889 -5.312 -6.812 1.00 98.44 76 LEU A C 1
ATOM 650 O O . LEU A 1 76 ? 11.811 -6.453 -6.339 1.00 98.44 76 LEU A O 1
ATOM 654 N N . TYR A 1 77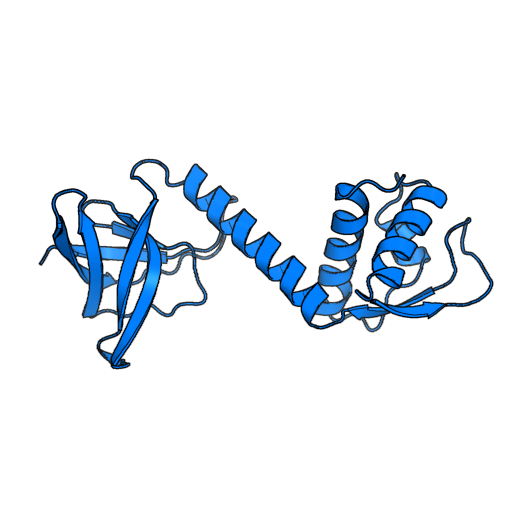 ? 12.747 -4.414 -6.337 1.00 98.19 77 TYR A N 1
ATOM 655 C CA . TYR A 1 77 ? 13.450 -4.641 -5.077 1.00 98.19 77 TYR A CA 1
ATOM 656 C C . TYR A 1 77 ? 12.489 -4.512 -3.881 1.00 98.19 77 TYR A C 1
ATOM 658 O O . TYR A 1 77 ? 11.539 -3.730 -3.949 1.00 98.19 77 TYR A O 1
ATOM 666 N N . PRO A 1 78 ? 12.726 -5.233 -2.763 1.00 97.50 78 PRO A N 1
ATOM 667 C CA . PRO A 1 78 ? 11.790 -5.275 -1.635 1.00 97.50 78 PRO A CA 1
ATOM 668 C C . PRO A 1 78 ? 11.392 -3.908 -1.072 1.00 97.50 78 PRO A C 1
ATOM 670 O O . PRO A 1 78 ? 10.241 -3.703 -0.708 1.00 97.50 78 PRO A O 1
ATOM 673 N N . TYR A 1 79 ? 12.316 -2.949 -1.026 1.00 96.56 79 TYR A N 1
ATOM 674 C CA . TYR A 1 79 ? 12.001 -1.615 -0.518 1.00 96.56 79 TYR A CA 1
ATOM 675 C C . TYR A 1 79 ? 11.134 -0.798 -1.489 1.00 96.56 79 TYR A C 1
ATOM 677 O O . TYR A 1 79 ? 10.337 0.012 -1.034 1.00 96.56 79 TYR A O 1
ATOM 685 N N . ALA A 1 80 ? 11.254 -1.015 -2.804 1.00 97.44 80 ALA A N 1
ATOM 686 C CA . ALA A 1 80 ? 10.401 -0.365 -3.797 1.00 97.44 80 ALA A CA 1
ATOM 687 C C . ALA A 1 80 ? 8.969 -0.914 -3.724 1.00 97.44 80 ALA A C 1
ATOM 689 O O . ALA A 1 80 ? 8.013 -0.153 -3.819 1.00 97.44 80 ALA A O 1
ATOM 690 N N . ILE A 1 81 ? 8.825 -2.223 -3.476 1.00 97.88 81 ILE A N 1
ATOM 691 C CA . ILE A 1 81 ? 7.534 -2.860 -3.172 1.00 97.88 81 ILE A CA 1
ATOM 692 C C . ILE A 1 81 ? 6.926 -2.214 -1.925 1.00 97.88 81 ILE A C 1
ATOM 694 O O . ILE A 1 81 ? 5.808 -1.710 -1.986 1.00 97.88 81 ILE A O 1
ATOM 698 N N . LYS A 1 82 ? 7.693 -2.162 -0.829 1.00 95.50 82 LYS A N 1
ATOM 699 C CA . LYS A 1 82 ? 7.244 -1.565 0.430 1.00 95.50 82 LYS A CA 1
ATOM 700 C C . LYS A 1 82 ? 6.826 -0.102 0.262 1.00 95.50 82 LYS A C 1
ATOM 702 O O . LYS A 1 82 ? 5.784 0.284 0.766 1.00 95.50 82 LYS A O 1
ATOM 707 N N . LEU A 1 83 ? 7.595 0.693 -0.483 1.00 95.06 83 LEU A N 1
ATOM 708 C CA . LEU A 1 83 ? 7.277 2.097 -0.749 1.00 95.06 83 LEU A CA 1
ATOM 709 C C . LEU A 1 83 ? 5.891 2.259 -1.395 1.00 95.06 83 LEU A C 1
ATOM 711 O O . LEU A 1 83 ? 5.118 3.117 -0.978 1.00 95.06 83 LEU A O 1
ATOM 715 N N . VAL A 1 84 ? 5.574 1.431 -2.395 1.00 95.94 84 VAL A N 1
ATOM 716 C CA . VAL A 1 84 ? 4.261 1.457 -3.056 1.00 95.94 84 VAL A CA 1
ATOM 717 C C . VAL A 1 84 ? 3.161 1.001 -2.103 1.00 95.94 84 VAL A C 1
ATOM 719 O O . VAL A 1 84 ? 2.098 1.612 -2.071 1.00 95.94 84 VAL A O 1
ATOM 722 N N . GLU A 1 85 ? 3.397 -0.053 -1.325 1.00 93.94 85 GLU A N 1
ATOM 723 C CA . GLU A 1 85 ? 2.419 -0.570 -0.360 1.00 93.94 85 GLU A CA 1
ATOM 724 C C . GLU A 1 85 ? 2.098 0.441 0.739 1.00 93.94 85 GLU A C 1
ATOM 726 O O . GLU A 1 85 ? 0.922 0.674 1.014 1.00 93.94 85 GLU A O 1
ATOM 731 N N . ASP A 1 86 ? 3.119 1.098 1.288 1.00 90.94 86 ASP A N 1
ATOM 732 C CA . ASP A 1 86 ? 2.966 2.158 2.281 1.00 90.94 86 ASP A CA 1
ATOM 733 C C . ASP A 1 86 ? 2.183 3.346 1.681 1.00 90.94 86 ASP A C 1
ATOM 735 O O . ASP A 1 86 ? 1.270 3.872 2.314 1.00 90.94 86 ASP A O 1
ATOM 739 N N . GLU A 1 87 ? 2.469 3.753 0.435 1.00 91.75 87 GLU A N 1
ATOM 740 C CA . GLU A 1 87 ? 1.726 4.832 -0.237 1.00 91.75 87 GLU A CA 1
ATOM 741 C C . GLU A 1 87 ? 0.255 4.459 -0.501 1.00 91.75 87 GLU A C 1
ATOM 743 O O . GLU A 1 87 ? -0.641 5.289 -0.320 1.00 91.75 87 GLU A O 1
ATOM 748 N N . LEU A 1 88 ? -0.014 3.220 -0.921 1.00 91.19 88 LEU A N 1
ATOM 749 C CA . LEU A 1 88 ? -1.373 2.726 -1.152 1.00 91.19 88 LEU A CA 1
ATOM 750 C C . LEU A 1 88 ? -2.172 2.635 0.149 1.00 91.19 88 LEU A C 1
ATOM 752 O O . LEU A 1 88 ? -3.339 3.031 0.171 1.00 91.19 88 LEU A O 1
ATOM 756 N N . GLU A 1 89 ? -1.554 2.150 1.226 1.00 88.50 89 GLU A N 1
ATOM 757 C CA . GLU A 1 89 ? -2.194 2.096 2.538 1.00 88.50 89 GLU A CA 1
ATOM 758 C C . GLU A 1 89 ? -2.471 3.509 3.061 1.00 88.50 89 GLU A C 1
ATOM 760 O O . GLU A 1 89 ? -3.596 3.782 3.473 1.00 88.50 89 GLU A O 1
ATOM 765 N N . ASN A 1 90 ? -1.523 4.444 2.941 1.00 88.38 90 ASN A N 1
ATOM 766 C CA . ASN A 1 90 ? -1.736 5.840 3.334 1.00 88.38 90 ASN A CA 1
ATOM 767 C C . ASN A 1 90 ? -2.917 6.476 2.585 1.00 88.38 90 ASN A C 1
ATOM 769 O O . ASN A 1 90 ? -3.815 7.024 3.220 1.00 88.38 90 ASN A O 1
ATOM 773 N N . LYS A 1 91 ? -2.988 6.326 1.254 1.00 90.06 91 LYS A N 1
ATOM 774 C CA . LYS A 1 91 ? -4.122 6.821 0.445 1.00 90.06 91 LYS A CA 1
ATOM 775 C C . LYS A 1 91 ? -5.455 6.206 0.867 1.00 90.06 91 LYS A C 1
ATOM 777 O O . LYS A 1 91 ? -6.483 6.883 0.890 1.00 90.06 91 LYS A O 1
ATOM 782 N N . LYS A 1 92 ? -5.456 4.914 1.201 1.00 90.38 92 LYS A N 1
ATOM 783 C CA . LYS A 1 92 ? -6.633 4.225 1.741 1.00 90.38 92 LYS A CA 1
ATOM 784 C C . LYS A 1 92 ? -7.056 4.834 3.080 1.00 90.38 92 LYS A C 1
ATOM 786 O O . LYS A 1 92 ? -8.243 5.097 3.268 1.00 90.38 92 LYS A O 1
ATOM 791 N N . GLN A 1 93 ? -6.111 5.082 3.983 1.00 88.44 93 GLN A N 1
ATOM 792 C CA . GLN A 1 93 ? -6.390 5.696 5.280 1.00 88.44 93 GLN A CA 1
ATOM 793 C C . GLN A 1 93 ? -6.903 7.132 5.139 1.00 88.44 93 GLN A C 1
ATOM 795 O O . GLN A 1 93 ? -7.899 7.471 5.770 1.00 88.44 93 GLN A O 1
ATOM 800 N N . GLU A 1 94 ? -6.292 7.956 4.286 1.00 90.75 94 GLU A N 1
ATOM 801 C CA . GLU A 1 94 ? -6.749 9.321 3.986 1.00 90.75 94 GLU A CA 1
ATOM 802 C C . GLU A 1 94 ? -8.194 9.327 3.478 1.00 90.75 94 GLU A C 1
ATOM 804 O O . GLU A 1 94 ? -9.046 10.017 4.034 1.00 90.75 94 GLU A O 1
ATOM 809 N N . LYS A 1 95 ? -8.512 8.468 2.505 1.00 92.94 95 LYS A N 1
ATOM 810 C CA . LYS A 1 95 ? -9.874 8.350 1.972 1.00 92.94 95 LYS A CA 1
ATOM 811 C C . LYS A 1 95 ? -10.890 7.934 3.039 1.00 92.94 95 LYS A C 1
ATOM 813 O O . LYS A 1 95 ? -12.017 8.420 3.052 1.00 92.94 95 LYS A O 1
ATOM 818 N N . LEU A 1 96 ? -10.512 7.037 3.950 1.00 92.75 96 LEU A N 1
ATOM 819 C CA . LEU A 1 96 ? -11.371 6.651 5.072 1.00 92.75 96 LEU A CA 1
ATOM 820 C C . LEU A 1 96 ? -11.580 7.803 6.060 1.00 92.75 96 LEU A C 1
ATOM 822 O O . LEU A 1 96 ? -12.683 7.936 6.584 1.00 92.75 96 LEU A O 1
ATOM 826 N N . ARG A 1 97 ? -10.568 8.652 6.277 1.00 91.69 97 ARG A N 1
ATOM 827 C CA . ARG A 1 97 ? -10.700 9.870 7.093 1.00 91.69 97 ARG A CA 1
ATOM 828 C C . ARG A 1 97 ? -11.663 10.872 6.471 1.00 91.69 97 ARG A C 1
ATOM 830 O O . ARG A 1 97 ? -12.453 11.469 7.192 1.00 91.69 97 ARG A O 1
ATOM 837 N N . GLU A 1 98 ? -11.628 11.021 5.150 1.00 92.44 98 GLU A N 1
ATOM 838 C CA . GLU A 1 98 ? -12.564 11.876 4.413 1.00 92.44 98 GLU A CA 1
ATOM 839 C C . GLU A 1 98 ? -14.006 11.358 4.494 1.00 92.44 98 GLU A C 1
ATOM 841 O O . GLU A 1 98 ? -14.927 12.143 4.714 1.00 92.44 98 GLU A O 1
ATOM 846 N N . ILE A 1 99 ? -14.203 10.043 4.342 1.00 92.94 99 ILE A N 1
ATOM 847 C CA . ILE A 1 99 ? -15.528 9.402 4.385 1.00 92.94 99 ILE A CA 1
ATOM 848 C C . ILE A 1 99 ? -16.105 9.406 5.808 1.00 92.94 99 ILE A C 1
ATOM 850 O O . ILE A 1 99 ? -17.285 9.692 5.994 1.00 92.94 99 ILE A O 1
ATOM 854 N N . PHE A 1 100 ? -15.289 9.079 6.812 1.00 91.69 100 PHE A N 1
ATOM 855 C CA . PHE A 1 100 ? -15.688 8.998 8.219 1.00 91.69 100 PHE A CA 1
ATOM 856 C C . PHE A 1 100 ? -15.161 10.201 9.001 1.00 91.69 100 PHE A C 1
ATOM 858 O O . PHE A 1 100 ? -14.342 10.061 9.910 1.00 91.69 100 PHE A O 1
ATOM 865 N N . ASN A 1 101 ? -15.636 11.388 8.631 1.00 90.75 101 ASN A N 1
ATOM 866 C CA . ASN A 1 101 ? -15.217 12.663 9.214 1.00 90.75 101 ASN A CA 1
ATOM 867 C C . ASN A 1 101 ? -16.158 13.187 10.317 1.00 90.75 101 ASN A C 1
ATOM 869 O O . ASN A 1 101 ? -15.917 14.261 10.862 1.00 90.75 101 ASN A O 1
ATOM 873 N N . GLU A 1 102 ? -17.214 12.437 10.659 1.00 89.81 102 GLU A N 1
ATOM 874 C CA . GLU A 1 102 ? -18.180 12.815 11.702 1.00 89.81 102 GLU A CA 1
ATOM 875 C C . GLU A 1 102 ? -17.526 12.955 13.085 1.00 89.81 102 GLU A C 1
ATOM 877 O O . GLU A 1 102 ? -17.949 13.782 13.889 1.00 89.81 102 GLU A O 1
ATOM 882 N N . ASN A 1 103 ? -16.492 12.150 13.356 1.00 90.19 103 ASN A N 1
ATOM 883 C CA . ASN A 1 103 ? -15.690 12.210 14.576 1.00 90.19 103 ASN A CA 1
ATOM 884 C C . ASN A 1 103 ? -14.204 12.315 14.203 1.00 90.19 103 ASN A C 1
ATOM 886 O O . ASN A 1 103 ? -13.793 11.735 13.187 1.00 90.19 103 ASN A O 1
ATOM 890 N N . PRO A 1 104 ? -13.384 13.009 15.014 1.00 88.62 104 PRO A N 1
ATOM 891 C CA . PRO A 1 104 ? -11.956 13.122 14.760 1.00 88.62 104 PRO A CA 1
ATOM 892 C C . PRO A 1 104 ? -11.292 11.744 14.749 1.00 88.62 104 PRO A C 1
ATOM 894 O O . PRO A 1 104 ? -11.674 10.837 15.490 1.00 88.62 104 PRO A O 1
ATOM 897 N N . TRP A 1 105 ? -10.281 11.610 13.895 1.00 92.94 105 TRP A N 1
ATOM 898 C CA . TRP A 1 105 ? -9.368 10.477 13.930 1.00 92.94 105 TRP A CA 1
ATOM 899 C C . TRP A 1 105 ? -8.254 10.791 14.910 1.00 92.94 105 TRP A C 1
ATOM 901 O O . TRP A 1 105 ? -7.544 11.782 14.741 1.00 92.94 105 TRP A O 1
ATOM 911 N N . GLU A 1 106 ? -8.112 9.949 15.922 1.00 92.38 106 GLU A N 1
ATOM 912 C CA . GLU A 1 106 ? -7.159 10.153 17.005 1.00 92.38 106 GLU A CA 1
ATOM 913 C C . GLU A 1 106 ? -6.370 8.873 17.301 1.00 92.38 106 GLU A C 1
ATOM 915 O O . GLU A 1 106 ? -6.847 7.771 16.996 1.00 92.38 106 GLU A O 1
ATOM 920 N N . PRO A 1 107 ? -5.171 8.994 17.899 1.00 93.00 107 PRO A N 1
ATOM 921 C CA . PRO A 1 107 ? -4.406 7.841 18.337 1.00 93.00 107 PRO A CA 1
ATOM 922 C C . PRO A 1 107 ? -5.160 7.065 19.418 1.00 93.00 107 PRO A C 1
ATOM 924 O O . PRO A 1 107 ? -5.497 7.590 20.481 1.00 93.00 107 PRO A O 1
ATOM 927 N N . ILE A 1 108 ? -5.362 5.779 19.168 1.00 94.38 108 ILE A N 1
ATOM 928 C CA . ILE A 1 108 ? -5.967 4.829 20.090 1.00 94.38 108 ILE A CA 1
ATOM 929 C C . ILE A 1 108 ? -4.982 3.716 20.430 1.00 94.38 108 ILE A C 1
ATOM 931 O O . ILE A 1 108 ? -4.119 3.312 19.644 1.00 94.38 108 ILE A O 1
ATOM 935 N N . LYS A 1 109 ? -5.150 3.171 21.627 1.00 95.56 109 LYS A N 1
ATOM 936 C CA . LYS A 1 109 ? -4.413 2.018 22.121 1.00 95.56 109 LYS A CA 1
ATOM 937 C C . LYS A 1 109 ? -5.329 0.802 22.096 1.00 95.56 109 LYS A C 1
ATOM 939 O O . LYS A 1 109 ? -6.304 0.730 22.841 1.00 95.56 109 LYS A O 1
ATOM 944 N N . LEU A 1 110 ? -5.003 -0.168 21.248 1.00 95.31 110 LEU A N 1
ATOM 945 C CA . LEU A 1 110 ? -5.686 -1.456 21.182 1.00 95.31 110 LEU A CA 1
ATOM 946 C C . LEU A 1 110 ? -4.957 -2.470 22.063 1.00 95.31 110 LEU A C 1
ATOM 948 O O . LEU A 1 110 ? -3.815 -2.849 21.801 1.00 95.31 110 LEU A O 1
ATOM 952 N N . ILE A 1 111 ? -5.645 -2.942 23.095 1.00 95.69 111 ILE A N 1
ATOM 953 C CA . ILE A 1 111 ? -5.169 -3.951 24.036 1.00 95.69 111 ILE A CA 1
ATOM 954 C C . ILE A 1 111 ? -5.802 -5.293 23.659 1.00 95.69 111 ILE A C 1
ATOM 956 O O . ILE A 1 111 ? -6.988 -5.551 23.905 1.00 95.69 111 ILE A O 1
ATOM 960 N N . LYS A 1 112 ? -4.988 -6.168 23.069 1.00 93.44 112 LYS A N 1
ATOM 961 C CA . LYS A 1 112 ? -5.359 -7.523 22.656 1.00 93.44 112 LYS A CA 1
ATOM 962 C C . LYS A 1 112 ? -5.208 -8.473 23.841 1.00 93.44 112 LYS A C 1
ATOM 964 O O . LYS A 1 112 ? -4.132 -9.026 24.069 1.00 93.44 112 LYS A O 1
ATOM 969 N N . LYS A 1 113 ? -6.271 -8.616 24.642 1.00 85.69 113 LYS A N 1
ATOM 970 C CA . LYS A 1 113 ? -6.275 -9.457 25.860 1.00 85.69 113 LYS A CA 1
ATOM 971 C C . LYS A 1 113 ? -5.909 -10.918 25.584 1.00 85.69 113 LYS A C 1
ATOM 973 O O . LYS A 1 113 ? -5.269 -11.549 26.413 1.00 85.69 113 LYS A O 1
ATOM 978 N N . ASP A 1 114 ? -6.316 -11.426 24.430 1.00 84.88 114 ASP A N 1
ATOM 979 C CA . ASP A 1 114 ? -6.054 -12.774 23.929 1.00 84.88 114 ASP A CA 1
ATOM 980 C C . ASP A 1 114 ? -4.574 -13.031 23.617 1.00 84.88 114 ASP A C 1
ATOM 982 O O . ASP A 1 114 ? -4.098 -14.151 23.773 1.00 84.88 114 ASP A O 1
ATOM 986 N N . GLU A 1 115 ? -3.835 -11.993 23.227 1.00 87.88 115 GLU A N 1
ATOM 987 C CA . GLU A 1 115 ? -2.430 -12.095 22.808 1.00 87.88 115 GLU A CA 1
ATOM 988 C C . GLU A 1 115 ? -1.458 -11.438 23.802 1.00 87.88 115 GLU A C 1
ATOM 990 O O . GLU A 1 115 ? -0.254 -11.407 23.557 1.00 87.88 115 GLU A O 1
ATOM 995 N N . ASN A 1 116 ? -1.971 -10.868 24.901 1.00 87.12 116 ASN A N 1
ATOM 996 C CA . ASN A 1 116 ? -1.224 -10.007 25.824 1.00 87.12 116 ASN A CA 1
ATOM 997 C C . ASN A 1 116 ? -0.371 -8.949 25.088 1.00 87.12 116 ASN A C 1
ATOM 999 O O . ASN A 1 116 ? 0.792 -8.705 25.414 1.00 87.12 116 ASN A O 1
ATOM 1003 N N . LYS A 1 117 ? -0.952 -8.347 24.044 1.00 93.19 117 LYS A N 1
ATOM 1004 C CA . LYS A 1 117 ? -0.271 -7.415 23.141 1.00 93.19 117 LYS A CA 1
ATOM 1005 C C . LYS A 1 117 ? -0.967 -6.064 23.138 1.00 93.19 117 LYS A C 1
ATOM 1007 O O . LYS A 1 117 ? -2.191 -5.984 23.174 1.00 93.19 117 LYS A O 1
ATOM 1012 N N . THR A 1 118 ? -0.175 -5.002 23.053 1.00 93.94 118 THR A N 1
ATOM 1013 C CA . THR A 1 118 ? -0.672 -3.635 22.878 1.00 93.94 118 THR A CA 1
ATOM 1014 C C . THR A 1 118 ? -0.210 -3.095 21.533 1.00 93.94 118 THR A C 1
ATOM 1016 O O . THR A 1 118 ? 0.950 -3.275 21.160 1.00 93.94 118 THR A O 1
ATOM 1019 N N . LEU A 1 119 ? -1.124 -2.459 20.808 1.00 93.75 119 LEU A N 1
ATOM 1020 C CA . LEU A 1 119 ? -0.880 -1.798 19.530 1.00 93.75 119 LEU A CA 1
ATOM 1021 C C . LEU A 1 119 ? -1.363 -0.349 19.605 1.00 93.75 119 LEU A C 1
ATOM 1023 O O . LEU A 1 119 ? -2.347 -0.062 20.286 1.00 93.75 119 LEU A O 1
ATOM 1027 N N . PHE A 1 120 ? -0.685 0.537 18.884 1.00 93.31 120 PHE A N 1
ATOM 1028 C CA . PHE A 1 120 ? -1.086 1.929 18.703 1.00 93.31 120 PHE A CA 1
ATOM 1029 C C . PHE A 1 120 ? -1.463 2.131 17.241 1.00 93.31 120 PHE A C 1
ATOM 1031 O O . PHE A 1 120 ? -0.732 1.687 16.356 1.00 93.31 120 PHE A O 1
ATOM 1038 N N . LEU A 1 121 ? -2.613 2.745 17.005 1.00 92.44 121 LEU A N 1
ATOM 1039 C CA . LEU A 1 121 ? -3.152 3.017 15.675 1.00 92.44 121 LEU A CA 1
ATOM 1040 C C . LEU A 1 121 ? -4.120 4.197 15.753 1.00 92.44 121 LEU A C 1
ATOM 1042 O O . LEU A 1 121 ? -4.505 4.586 16.848 1.00 92.44 121 LEU A O 1
ATOM 1046 N N . ASP A 1 122 ? -4.555 4.717 14.613 1.00 92.19 122 ASP A N 1
ATOM 1047 C CA . ASP A 1 122 ? -5.573 5.766 14.581 1.00 92.19 122 ASP A CA 1
ATOM 1048 C C . ASP A 1 122 ? -6.972 5.168 14.406 1.00 92.19 122 ASP A C 1
ATOM 1050 O O . ASP A 1 122 ? -7.172 4.208 13.650 1.00 92.19 122 ASP A O 1
ATOM 1054 N N . GLY A 1 123 ? -7.958 5.764 15.073 1.00 93.56 123 GLY A N 1
ATOM 1055 C CA . GLY A 1 123 ? -9.362 5.409 14.906 1.00 93.56 123 GLY A CA 1
ATOM 1056 C C . GLY A 1 123 ? -10.290 6.609 15.041 1.00 93.56 123 GLY A C 1
ATOM 1057 O O . GLY A 1 123 ? -9.977 7.573 15.735 1.00 93.56 123 GLY A O 1
ATOM 1058 N N . SER A 1 124 ? -11.444 6.538 14.380 1.00 94.81 124 SER A N 1
ATOM 1059 C CA . SER A 1 124 ? -12.531 7.507 14.559 1.00 94.81 124 SER A CA 1
ATOM 1060 C C . SER A 1 124 ? -13.487 6.987 15.626 1.00 94.81 124 SER A C 1
ATOM 1062 O O . SER A 1 124 ? -14.140 5.956 15.425 1.00 94.81 124 SER A O 1
ATOM 1064 N N . ILE A 1 125 ? -13.526 7.661 16.778 1.00 92.25 125 ILE A N 1
ATOM 1065 C CA . ILE A 1 125 ? -14.293 7.219 17.948 1.00 92.25 125 ILE A CA 1
ATOM 1066 C C . ILE A 1 125 ? -15.677 7.866 17.942 1.00 92.25 125 ILE A C 1
ATOM 1068 O O . ILE A 1 125 ? -15.839 9.037 18.277 1.00 92.25 125 ILE A O 1
ATOM 1072 N N . GLY A 1 126 ? -16.687 7.070 17.594 1.00 90.25 126 GLY A N 1
ATOM 1073 C CA . GLY A 1 126 ? -18.090 7.389 17.825 1.00 90.25 126 GLY A CA 1
ATOM 1074 C C . GLY A 1 126 ? -18.603 6.811 19.148 1.00 90.25 126 GLY A C 1
ATOM 1075 O O . GLY A 1 126 ? -17.890 6.133 19.885 1.00 90.25 126 GLY A O 1
ATOM 1076 N N . LYS A 1 127 ? -19.887 7.045 19.440 1.00 88.19 127 LYS A N 1
ATOM 1077 C CA . LYS A 1 127 ? -20.526 6.616 20.698 1.00 88.19 127 LYS A CA 1
ATOM 1078 C C . LYS A 1 127 ? -20.524 5.092 20.901 1.00 88.19 127 LYS A C 1
ATOM 1080 O O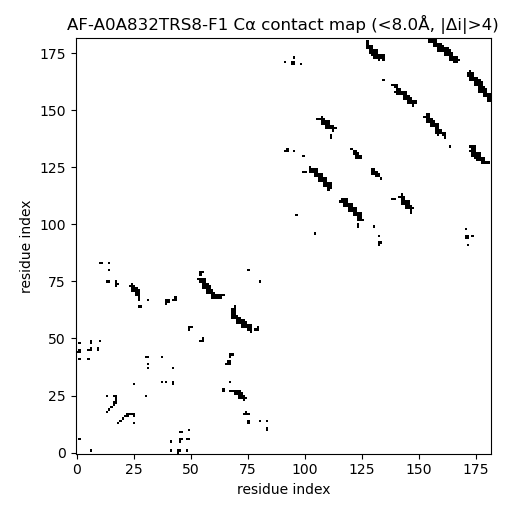 . LYS A 1 127 ? -20.127 4.613 21.957 1.00 88.19 127 LYS A O 1
ATOM 1085 N N . ASP A 1 128 ? -20.971 4.353 19.884 1.00 93.19 128 ASP A N 1
ATOM 1086 C CA . ASP A 1 128 ? -21.150 2.890 19.936 1.00 93.19 128 ASP A CA 1
ATOM 1087 C C . ASP A 1 128 ? -20.295 2.155 18.886 1.00 93.19 128 ASP A C 1
ATOM 1089 O O . AS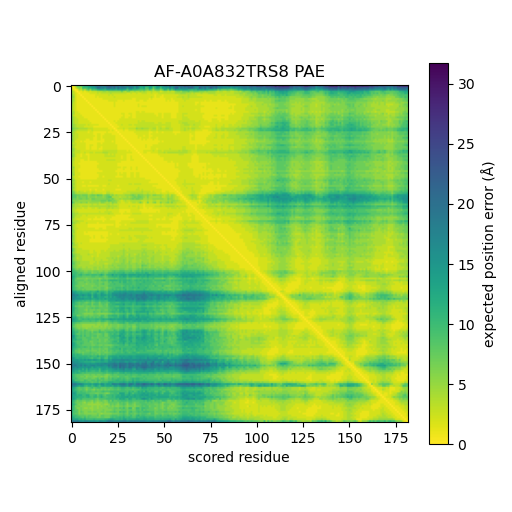P A 1 128 ? -20.293 0.923 18.808 1.00 93.19 128 ASP A O 1
ATOM 1093 N N . VAL A 1 129 ? -19.592 2.910 18.036 1.00 94.56 129 VAL A N 1
ATOM 1094 C CA . VAL A 1 129 ? -18.816 2.398 16.904 1.00 94.56 129 VAL A CA 1
ATOM 1095 C C . VAL A 1 129 ? -17.480 3.118 16.827 1.00 94.56 129 VAL A C 1
ATOM 1097 O O . VAL A 1 129 ? -17.437 4.342 16.908 1.00 94.56 129 VAL A O 1
ATOM 1100 N N . ILE A 1 130 ? -16.412 2.355 16.607 1.00 94.81 130 ILE A N 1
ATOM 1101 C CA . ILE A 1 130 ? -15.080 2.869 16.294 1.00 94.81 130 ILE A CA 1
ATOM 1102 C C . ILE A 1 130 ? -14.690 2.378 14.901 1.00 94.81 130 ILE A C 1
ATOM 1104 O O . ILE A 1 130 ? -14.761 1.177 14.619 1.00 94.81 130 ILE A O 1
ATOM 1108 N N . TYR A 1 131 ? -14.285 3.300 14.031 1.00 95.00 131 TYR A N 1
ATOM 1109 C CA . TYR A 1 131 ? -13.731 2.958 12.722 1.00 95.00 131 TYR A CA 1
ATOM 1110 C C . TYR A 1 131 ? -12.211 2.845 12.808 1.00 95.00 131 TYR A C 1
ATOM 1112 O O . TYR A 1 131 ? -11.557 3.735 13.347 1.00 95.00 131 TYR A O 1
ATOM 1120 N N . ILE A 1 132 ? -11.656 1.758 12.269 1.00 93.44 132 ILE A N 1
ATOM 1121 C CA . ILE A 1 132 ? -10.208 1.520 12.187 1.00 93.44 132 ILE A CA 1
ATOM 1122 C C . ILE A 1 132 ? -9.854 1.228 10.730 1.00 93.44 132 ILE A C 1
ATOM 1124 O O . ILE A 1 132 ? -10.434 0.332 10.112 1.00 93.44 132 ILE A O 1
ATOM 1128 N N . ALA A 1 133 ? -8.897 1.977 10.185 1.00 89.81 133 ALA A N 1
ATOM 1129 C CA . ALA A 1 133 ? -8.501 1.863 8.783 1.00 89.81 133 ALA A CA 1
ATOM 1130 C C . ALA A 1 133 ? -7.511 0.717 8.511 1.00 89.81 133 ALA A C 1
ATOM 1132 O O . ALA A 1 133 ? -7.541 0.115 7.432 1.00 89.81 133 ALA A O 1
ATOM 1133 N N . ASP A 1 134 ? -6.660 0.391 9.488 1.00 87.56 134 ASP A N 1
ATOM 1134 C CA . ASP A 1 134 ? -5.686 -0.691 9.362 1.00 87.56 134 ASP A CA 1
ATOM 1135 C C . ASP A 1 134 ? -6.382 -2.057 9.450 1.00 87.56 134 ASP A C 1
ATOM 1137 O O . ASP A 1 134 ? -6.795 -2.526 10.514 1.00 87.56 134 ASP A O 1
ATOM 1141 N N . THR A 1 135 ? -6.509 -2.707 8.296 1.00 87.56 135 THR A N 1
ATOM 1142 C CA . THR A 1 135 ? -7.136 -4.025 8.151 1.00 87.56 135 THR A CA 1
ATOM 1143 C C . THR A 1 135 ? -6.179 -5.182 8.430 1.00 87.56 135 THR A C 1
ATOM 1145 O O . THR A 1 135 ? -6.628 -6.323 8.530 1.00 87.56 135 THR A O 1
ATOM 1148 N N . ASN A 1 136 ? -4.875 -4.920 8.565 1.00 84.94 136 ASN A N 1
ATOM 1149 C CA . ASN A 1 136 ? -3.871 -5.944 8.862 1.00 84.94 136 ASN A CA 1
ATOM 1150 C C . ASN A 1 136 ? -3.859 -6.311 10.352 1.00 84.94 136 ASN A C 1
ATOM 1152 O O . ASN A 1 136 ? -3.349 -7.364 10.743 1.00 84.94 136 ASN A O 1
ATOM 1156 N N . ILE A 1 137 ? -4.447 -5.461 11.196 1.00 86.88 137 ILE A N 1
ATOM 1157 C CA . ILE A 1 137 ? -4.602 -5.717 12.623 1.00 86.88 137 ILE A CA 1
ATOM 1158 C C . ILE A 1 137 ? -5.869 -6.536 12.853 1.00 86.88 137 ILE A C 1
ATOM 1160 O O . ILE A 1 137 ? -6.979 -6.112 12.554 1.00 86.88 137 ILE A O 1
ATOM 1164 N N . VAL A 1 138 ? -5.726 -7.723 13.438 1.00 88.38 138 VAL A N 1
ATOM 1165 C CA . VAL A 1 138 ? -6.885 -8.506 13.882 1.00 88.38 138 VAL A CA 1
ATOM 1166 C C . VAL A 1 138 ? -7.449 -7.878 15.153 1.00 88.38 138 VAL A C 1
ATOM 1168 O O . VAL A 1 138 ? -6.776 -7.877 16.180 1.00 88.38 138 VAL A O 1
ATOM 1171 N N . VAL A 1 139 ? -8.682 -7.380 15.097 1.00 90.00 139 VAL A N 1
ATOM 1172 C CA . VAL A 1 139 ? -9.440 -6.910 16.268 1.00 90.00 139 VAL A CA 1
ATOM 1173 C C . VAL A 1 139 ? -10.388 -8.020 16.706 1.00 90.00 139 VAL A C 1
ATOM 1175 O O . VAL A 1 139 ? -11.132 -8.531 15.877 1.00 90.00 139 VAL A O 1
ATOM 1178 N N . ASN A 1 140 ? -10.392 -8.410 17.981 1.00 91.44 140 ASN A N 1
ATOM 1179 C CA . ASN A 1 140 ? -11.252 -9.484 18.490 1.00 91.44 140 ASN A CA 1
ATOM 1180 C C . ASN A 1 140 ? -12.236 -8.992 19.558 1.00 91.44 140 ASN A C 1
ATOM 1182 O O . ASN A 1 140 ? -11.986 -8.026 20.279 1.00 91.44 140 ASN A O 1
ATOM 1186 N N . LYS A 1 141 ? -13.370 -9.693 19.687 1.00 93.50 141 LYS A N 1
ATOM 1187 C CA . LYS A 1 141 ? -14.334 -9.457 20.770 1.00 93.50 141 LYS A CA 1
ATOM 1188 C C . LYS A 1 141 ? -13.640 -9.600 22.127 1.00 93.50 141 LYS A C 1
ATOM 1190 O O . LYS A 1 141 ? -12.904 -10.555 22.350 1.00 93.50 141 LYS A O 1
ATOM 1195 N N . GLY A 1 142 ? -13.895 -8.661 23.033 1.00 92.31 142 GLY A N 1
ATOM 1196 C CA . GLY A 1 142 ? -13.270 -8.599 24.355 1.00 92.31 142 GLY A CA 1
ATOM 1197 C C . GLY A 1 142 ? -11.918 -7.880 24.394 1.00 92.31 142 GLY A C 1
ATOM 1198 O O . GLY A 1 142 ? -11.407 -7.646 25.491 1.00 92.31 142 GLY A O 1
ATOM 1199 N N . ASN A 1 143 ? -11.345 -7.494 23.245 1.00 94.81 143 ASN A N 1
ATOM 1200 C CA . ASN A 1 143 ? -10.250 -6.521 23.216 1.00 94.81 143 ASN A CA 1
ATOM 1201 C C . ASN A 1 143 ? -10.721 -5.178 23.800 1.00 94.81 143 ASN A C 1
ATOM 1203 O O . ASN A 1 143 ? -11.920 -4.885 23.814 1.00 94.81 143 ASN A O 1
ATOM 1207 N N . ILE A 1 144 ? -9.773 -4.382 24.293 1.00 95.56 144 ILE A N 1
ATOM 1208 C CA . ILE A 1 144 ? -10.045 -3.039 24.816 1.00 95.56 144 ILE A CA 1
ATOM 1209 C C . ILE A 1 144 ? -9.441 -2.012 23.869 1.00 95.56 144 ILE A C 1
ATOM 1211 O O . ILE A 1 144 ? -8.294 -2.159 23.453 1.00 95.56 144 ILE A O 1
ATOM 1215 N N . ILE A 1 145 ? -10.209 -0.976 23.563 1.00 95.31 145 ILE A N 1
ATOM 1216 C CA . ILE A 1 145 ? -9.730 0.242 22.919 1.00 95.31 145 ILE A CA 1
ATOM 1217 C C . ILE A 1 145 ? -9.690 1.338 23.981 1.00 95.31 145 ILE A C 1
ATOM 1219 O O . ILE A 1 145 ? -10.656 1.529 24.714 1.00 95.31 145 ILE A O 1
ATOM 1223 N N . GLU A 1 146 ? -8.563 2.028 24.079 1.00 94.88 146 GLU A N 1
ATOM 1224 C CA . GLU A 1 146 ? -8.320 3.105 25.034 1.00 94.88 146 GLU A CA 1
ATOM 1225 C C . GLU A 1 146 ? -7.905 4.366 24.269 1.00 94.88 146 GLU A C 1
ATOM 1227 O O . GLU A 1 146 ? -7.023 4.292 23.410 1.00 94.88 146 GLU A O 1
ATOM 1232 N N . ARG A 1 147 ? -8.536 5.507 24.568 1.00 92.44 147 ARG A N 1
ATOM 1233 C CA . ARG A 1 147 ? -8.086 6.829 24.102 1.00 92.44 147 ARG A CA 1
ATOM 1234 C C . ARG A 1 147 ? -7.695 7.703 25.281 1.00 92.44 147 ARG A C 1
ATOM 1236 O O . ARG A 1 147 ? -8.312 7.613 26.343 1.00 92.44 147 ARG A O 1
ATOM 1243 N N . ASN A 1 148 ? -6.699 8.555 25.068 1.00 90.12 148 ASN A N 1
ATOM 1244 C CA . ASN A 1 148 ? -6.298 9.569 26.034 1.00 90.12 148 ASN A CA 1
ATOM 1245 C C . ASN A 1 148 ? -6.939 10.896 25.647 1.00 90.12 148 ASN A C 1
ATOM 1247 O O . ASN A 1 148 ? -6.789 11.347 24.515 1.00 90.12 148 ASN A O 1
ATOM 1251 N N . LEU A 1 149 ? -7.637 11.507 26.592 1.00 87.00 149 LEU A N 1
ATOM 1252 C CA . LEU A 1 149 ? -8.224 12.827 26.437 1.00 87.00 149 LEU A CA 1
ATOM 1253 C C . LEU A 1 149 ? -7.184 13.906 26.770 1.00 87.00 149 LEU A C 1
ATOM 1255 O O . LEU A 1 149 ? -6.249 13.682 27.540 1.00 87.00 149 LEU A O 1
ATOM 1259 N N . GLU A 1 150 ? -7.368 15.111 26.229 1.00 84.12 150 GLU A N 1
ATOM 1260 C CA . GLU A 1 150 ? -6.459 16.247 26.462 1.00 84.12 150 GLU A CA 1
ATOM 1261 C C . GLU A 1 150 ? -6.357 16.649 27.943 1.00 84.12 150 GLU A C 1
ATOM 1263 O O . GLU A 1 150 ? -5.340 17.184 28.380 1.00 84.12 150 GLU A O 1
ATOM 1268 N N . ASN A 1 151 ? -7.391 16.355 28.736 1.00 85.50 151 ASN A N 1
ATOM 1269 C CA . ASN A 1 151 ? -7.421 16.600 30.179 1.00 85.50 151 ASN A CA 1
ATOM 1270 C C . ASN A 1 151 ? -6.608 15.570 30.996 1.00 85.50 151 ASN A C 1
ATOM 1272 O O . ASN A 1 151 ? -6.579 15.659 32.223 1.00 85.50 151 ASN A O 1
ATOM 1276 N N . GLY A 1 152 ? -5.962 14.599 30.340 1.00 84.69 152 GLY A N 1
ATOM 1277 C CA . GLY A 1 152 ? -5.187 13.535 30.978 1.00 84.69 152 GLY A CA 1
ATOM 1278 C C . GLY A 1 152 ? -6.020 12.344 31.461 1.00 84.69 152 GLY A C 1
ATOM 1279 O O . GLY A 1 152 ? -5.453 11.387 31.989 1.00 84.69 152 GLY A O 1
ATOM 1280 N N . GLU A 1 153 ? -7.342 12.366 31.280 1.00 89.44 153 GLU A N 1
ATOM 1281 C CA . GLU A 1 153 ? -8.196 11.206 31.534 1.00 89.44 153 GLU A CA 1
ATOM 1282 C C . GLU A 1 153 ? -8.110 10.201 30.378 1.00 89.44 153 GLU A C 1
ATOM 1284 O O . GLU A 1 153 ? -7.727 10.529 29.255 1.00 89.44 153 GLU A O 1
ATOM 1289 N N . SER A 1 154 ? -8.486 8.952 30.650 1.00 90.38 154 SER A N 1
ATOM 1290 C CA . SER A 1 154 ? -8.578 7.916 29.622 1.00 90.38 154 SER A CA 1
ATOM 1291 C C . SER A 1 154 ? -9.993 7.371 29.544 1.00 90.38 154 SER A C 1
ATOM 1293 O O . SER A 1 154 ? -10.664 7.178 30.559 1.00 90.38 154 SER A O 1
ATOM 1295 N N . GLU A 1 155 ? -10.448 7.107 28.325 1.00 93.06 155 GLU A N 1
ATOM 1296 C CA . GLU A 1 155 ? -11.703 6.408 28.084 1.00 93.06 155 GLU A CA 1
ATOM 1297 C C . GLU A 1 155 ? -11.425 5.024 27.528 1.00 93.06 155 GLU A C 1
ATOM 1299 O O . GLU A 1 155 ? -10.582 4.856 26.644 1.00 93.06 155 GLU A O 1
ATOM 1304 N N . ARG A 1 156 ? -12.164 4.034 28.032 1.00 95.06 156 ARG A N 1
ATOM 1305 C CA . ARG A 1 156 ? -11.988 2.630 27.673 1.00 95.06 156 ARG A CA 1
ATOM 1306 C C . ARG A 1 156 ? -13.269 2.066 27.091 1.00 95.06 156 ARG A C 1
ATOM 1308 O O . ARG A 1 156 ? -14.372 2.347 27.556 1.00 95.06 156 ARG A O 1
ATOM 1315 N N . TYR A 1 157 ? -13.094 1.247 26.069 1.00 95.56 157 TYR A N 1
ATOM 1316 C CA . TYR A 1 157 ? -14.159 0.676 25.269 1.00 95.56 157 TYR A CA 1
ATOM 1317 C C . TYR A 1 157 ? -13.902 -0.815 25.097 1.00 95.56 157 TYR A C 1
ATOM 1319 O O . TYR A 1 157 ? -12.840 -1.213 24.616 1.00 95.56 157 TYR A O 1
ATOM 1327 N N . ILE A 1 158 ? -14.872 -1.656 25.452 1.00 95.62 158 ILE A N 1
ATOM 1328 C CA . ILE A 1 158 ? -14.796 -3.092 25.179 1.00 95.62 158 ILE A CA 1
ATOM 1329 C C . ILE A 1 158 ? -15.353 -3.396 23.788 1.00 95.62 158 ILE A C 1
ATOM 1331 O O . ILE A 1 158 ? -16.465 -2.989 23.443 1.00 95.62 158 ILE A O 1
ATOM 1335 N N . VAL A 1 159 ? -14.591 -4.143 22.988 1.00 95.56 159 VAL A N 1
ATOM 1336 C CA . VAL A 1 159 ? -15.017 -4.596 21.660 1.00 95.56 159 VAL A CA 1
ATOM 1337 C C . VAL A 1 159 ? -16.097 -5.664 21.794 1.00 95.56 159 VAL A C 1
ATOM 1339 O O . VAL A 1 159 ? -15.873 -6.730 22.372 1.00 95.56 159 VAL A O 1
ATOM 1342 N N . LEU A 1 160 ? -17.264 -5.402 21.212 1.00 94.75 160 LEU A N 1
ATOM 1343 C CA . LEU A 1 160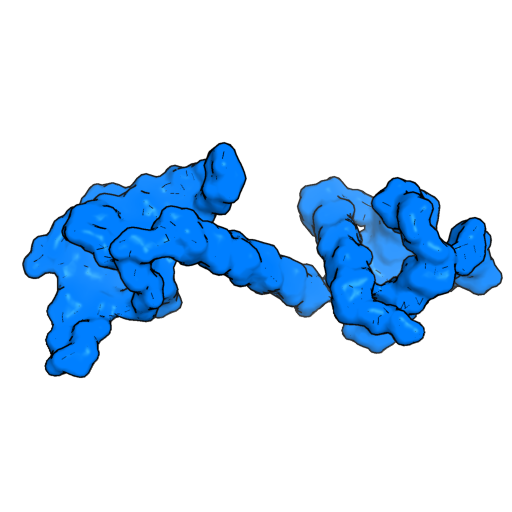 ? -18.391 -6.332 21.169 1.00 94.75 160 LEU A CA 1
ATOM 1344 C C . LEU A 1 160 ? -18.418 -7.144 19.873 1.00 94.75 160 LEU A C 1
ATOM 1346 O O . LEU A 1 160 ? -18.751 -8.330 19.901 1.00 94.75 160 LEU A O 1
ATOM 1350 N N . ASP A 1 161 ? -18.073 -6.500 18.759 1.00 92.56 161 ASP A N 1
ATOM 1351 C CA . ASP A 1 161 ? -18.053 -7.071 17.412 1.00 92.56 161 ASP A CA 1
ATOM 1352 C C . ASP A 1 161 ? -17.057 -6.291 16.543 1.00 92.56 161 ASP A C 1
ATOM 1354 O O . ASP A 1 161 ? -16.918 -5.079 16.694 1.00 92.56 161 ASP A O 1
ATOM 1358 N N . LYS A 1 162 ? -16.353 -6.987 15.650 1.00 82.00 162 LYS A N 1
ATOM 1359 C CA . LYS A 1 162 ? -15.252 -6.428 14.858 1.00 82.00 162 LYS A CA 1
ATOM 1360 C C . LYS A 1 162 ? -15.674 -5.882 13.499 1.00 82.00 162 LYS A C 1
ATOM 1362 O O . LYS A 1 162 ? -15.012 -4.978 13.023 1.00 82.00 162 LYS A O 1
ATOM 1367 N N . GLY A 1 163 ? -16.743 -6.400 12.889 1.00 86.56 163 GLY A N 1
ATOM 1368 C CA . GLY A 1 163 ? -17.279 -5.905 11.612 1.00 86.56 163 GLY A CA 1
ATOM 1369 C C . GLY A 1 163 ? -16.225 -5.509 10.563 1.00 86.56 163 GLY A C 1
ATOM 1370 O O . GLY A 1 163 ? -16.089 -4.325 10.271 1.00 86.56 163 GLY A O 1
ATOM 1371 N N . LEU A 1 164 ? -15.473 -6.466 9.997 1.00 90.56 164 LEU A N 1
ATOM 1372 C CA . LEU A 1 164 ? -14.584 -6.180 8.859 1.00 90.56 164 LEU A CA 1
ATOM 1373 C C . LEU A 1 164 ? -15.430 -5.952 7.602 1.00 90.56 164 LEU A C 1
ATOM 1375 O O . LEU A 1 164 ? -16.123 -6.863 7.148 1.00 90.56 164 LEU A O 1
ATOM 1379 N N . ILE A 1 165 ? -15.367 -4.745 7.052 1.00 90.62 165 ILE A N 1
ATOM 1380 C CA . ILE A 1 165 ? -16.077 -4.355 5.838 1.00 90.62 165 ILE A CA 1
ATOM 1381 C C . ILE A 1 165 ? -15.109 -4.464 4.664 1.00 90.62 165 ILE A C 1
ATOM 1383 O O . ILE A 1 165 ? -14.043 -3.850 4.674 1.00 90.62 165 ILE A O 1
ATOM 1387 N N . SER A 1 166 ? -15.476 -5.262 3.662 1.00 90.00 166 SER A N 1
ATOM 1388 C CA . SER A 1 166 ? -14.758 -5.320 2.388 1.00 90.00 166 SER A CA 1
ATOM 1389 C C . SER A 1 166 ? -15.021 -4.065 1.561 1.00 90.00 166 SER A C 1
ATOM 1391 O O . SER A 1 166 ? -16.092 -3.467 1.659 1.00 90.00 166 SER A O 1
ATOM 1393 N N . GLU A 1 167 ? -14.050 -3.701 0.726 1.00 90.69 167 GLU A N 1
ATOM 1394 C CA . GLU A 1 167 ? -14.163 -2.566 -0.185 1.00 90.69 167 GLU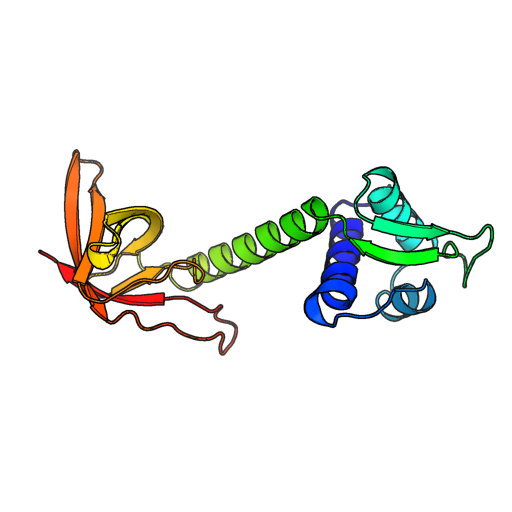 A CA 1
ATOM 1395 C C . GLU A 1 167 ? -15.434 -2.657 -1.033 1.00 90.69 167 GLU A C 1
ATOM 1397 O O . GLU A 1 167 ? -15.713 -3.680 -1.665 1.00 90.69 167 GLU A O 1
ATOM 1402 N N . LYS A 1 168 ? -16.217 -1.578 -1.023 1.00 90.19 168 LYS A N 1
ATOM 1403 C CA . LYS A 1 168 ? -17.475 -1.488 -1.759 1.00 90.19 168 LYS A CA 1
ATOM 1404 C C . LYS A 1 168 ? -17.826 -0.029 -2.020 1.00 90.19 168 LYS A C 1
ATOM 1406 O O . LYS A 1 168 ? -17.609 0.816 -1.158 1.00 90.19 168 LYS A O 1
ATOM 1411 N N . ASP A 1 169 ? -18.370 0.260 -3.202 1.00 88.31 169 ASP A N 1
ATOM 1412 C CA . ASP A 1 169 ? -18.884 1.587 -3.576 1.00 88.31 169 ASP A CA 1
ATOM 1413 C C . ASP A 1 169 ? -17.848 2.714 -3.369 1.00 88.31 169 ASP A C 1
ATOM 1415 O O . ASP A 1 169 ? -18.163 3.827 -2.957 1.00 88.31 169 ASP A O 1
ATOM 1419 N N . GLY A 1 170 ? -16.570 2.407 -3.628 1.00 86.19 170 GLY A N 1
ATOM 1420 C CA . GLY A 1 170 ? -15.452 3.335 -3.462 1.00 86.19 170 GLY A CA 1
ATOM 1421 C C . GLY A 1 170 ? -14.987 3.542 -2.017 1.00 86.19 170 GLY A C 1
ATOM 1422 O O . GLY A 1 170 ? -14.025 4.281 -1.815 1.00 86.19 170 GLY A O 1
ATOM 1423 N N . ILE A 1 171 ? -15.602 2.895 -1.029 1.00 90.31 171 ILE A N 1
ATOM 1424 C CA . ILE A 1 171 ? -15.178 2.929 0.372 1.00 90.31 171 ILE A CA 1
ATOM 1425 C C . ILE A 1 171 ? -14.130 1.830 0.584 1.00 90.31 171 ILE A C 1
ATOM 1427 O O . ILE A 1 171 ? -14.471 0.658 0.406 1.00 90.31 171 ILE A O 1
ATOM 1431 N N . PRO A 1 172 ? -12.879 2.161 0.962 1.00 93.31 172 PRO A N 1
ATOM 1432 C CA . PRO A 1 172 ? -11.847 1.154 1.195 1.00 93.31 172 PRO A CA 1
ATOM 1433 C C . PRO A 1 172 ? -12.230 0.164 2.296 1.00 93.31 172 PRO A C 1
ATOM 1435 O O . PRO A 1 172 ? -13.024 0.479 3.183 1.00 93.31 172 PRO A O 1
ATOM 1438 N N . SER A 1 173 ? -11.622 -1.024 2.279 1.00 92.94 173 SER A N 1
ATOM 1439 C CA . SER A 1 173 ? -11.819 -2.000 3.359 1.00 92.94 173 SER A CA 1
ATOM 1440 C C . SER A 1 173 ? -11.403 -1.409 4.710 1.00 92.94 173 SER A C 1
ATOM 1442 O O . SER A 1 173 ? -10.353 -0.777 4.807 1.00 92.94 173 SER A O 1
ATOM 1444 N N . HIS A 1 174 ? -12.203 -1.612 5.750 1.00 93.94 174 HIS A N 1
ATOM 1445 C CA . HIS A 1 174 ? -11.953 -1.062 7.086 1.00 93.94 174 HIS A CA 1
ATOM 1446 C C . HIS A 1 174 ? -12.718 -1.860 8.143 1.00 93.94 174 HIS A C 1
ATOM 1448 O O . HIS A 1 174 ? -13.631 -2.627 7.830 1.00 93.94 174 HIS A O 1
ATOM 1454 N N . TYR A 1 175 ? -12.374 -1.666 9.410 1.00 93.62 175 TYR A N 1
ATOM 1455 C CA . TYR A 1 175 ? -13.167 -2.194 10.512 1.00 93.62 175 TYR A CA 1
ATOM 1456 C C . TYR A 1 175 ? -14.227 -1.193 10.954 1.00 93.62 175 TYR A C 1
ATOM 1458 O O . TYR A 1 175 ? -13.939 -0.016 11.174 1.00 93.62 175 TYR A O 1
ATOM 1466 N N . LYS A 1 176 ? -15.441 -1.704 11.156 1.00 94.69 176 LYS A N 1
ATOM 1467 C CA . LYS A 1 176 ? -16.527 -1.051 11.879 1.00 94.69 176 LYS A CA 1
ATOM 1468 C C . LYS A 1 176 ? -16.738 -1.795 13.193 1.00 94.69 176 LYS A C 1
ATOM 1470 O O . LYS A 1 176 ? -17.523 -2.742 13.277 1.00 94.69 176 LYS A O 1
ATOM 1475 N N . VAL A 1 177 ? -16.012 -1.369 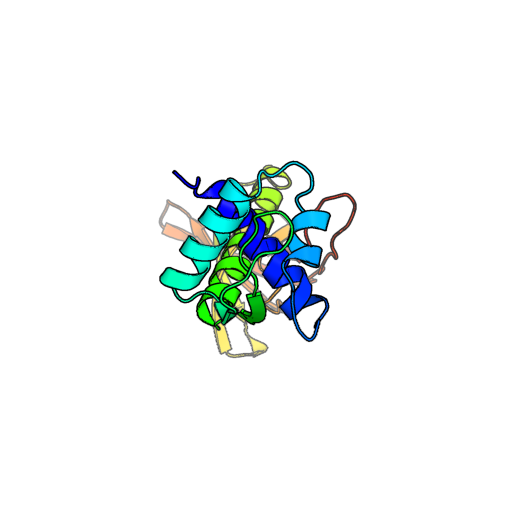14.220 1.00 95.44 177 VAL A N 1
ATOM 1476 C CA . VAL A 1 177 ? -15.967 -2.053 15.510 1.00 95.44 177 VAL A CA 1
ATOM 1477 C C . VAL A 1 177 ? -17.116 -1.570 16.380 1.00 95.44 177 VAL A C 1
ATOM 1479 O O . VAL A 1 177 ? -17.165 -0.398 16.738 1.00 95.44 177 VAL A O 1
ATOM 1482 N N . LYS A 1 178 ? -18.034 -2.462 16.757 1.00 96.25 178 LYS A N 1
ATOM 1483 C CA . LYS A 1 178 ? -19.046 -2.143 17.772 1.00 96.25 178 LYS A CA 1
ATOM 1484 C C . LYS A 1 178 ? -18.412 -2.226 19.144 1.00 96.25 178 LYS A C 1
ATOM 1486 O O . LYS A 1 178 ? -17.796 -3.241 19.484 1.00 96.25 178 LYS A O 1
ATOM 1491 N N . VAL A 1 179 ? -18.617 -1.195 19.944 1.00 96.19 179 VAL A N 1
ATOM 1492 C CA . VAL A 1 179 ? -18.018 -1.078 21.268 1.00 96.19 179 VAL A CA 1
ATOM 1493 C C . VAL A 1 179 ? -19.050 -0.730 22.328 1.00 96.19 179 VAL A C 1
ATOM 1495 O O . VAL A 1 179 ? -20.161 -0.299 22.028 1.00 96.19 179 VAL A O 1
ATOM 1498 N N . LYS A 1 180 ? -18.669 -0.922 23.589 1.00 95.75 180 LYS A N 1
ATOM 1499 C CA . LYS A 1 180 ? -19.373 -0.382 24.750 1.00 95.75 180 LYS A CA 1
ATOM 1500 C C . LYS A 1 180 ? -18.358 0.315 25.646 1.00 95.75 180 LYS A C 1
ATOM 1502 O O . LYS A 1 180 ? -17.326 -0.280 25.948 1.00 95.75 180 LYS A O 1
ATOM 1507 N N . LYS A 1 181 ? -18.649 1.548 26.061 1.00 93.56 181 LYS A N 1
ATOM 1508 C CA . LYS A 1 181 ? -17.836 2.262 27.054 1.00 93.56 181 LYS A CA 1
ATOM 1509 C C . LYS A 1 181 ? -17.864 1.501 28.387 1.00 93.56 181 LYS A C 1
ATOM 1511 O O . LYS A 1 181 ? -18.935 1.033 28.789 1.00 93.56 181 LYS A O 1
ATOM 1516 N N . GLU A 1 182 ? -16.693 1.316 28.995 1.00 88.94 182 GLU A N 1
ATOM 1517 C CA . GLU A 1 182 ? -16.559 0.750 30.350 1.00 88.94 182 GLU A CA 1
ATOM 1518 C C . GLU A 1 182 ? -17.045 1.733 31.422 1.00 88.94 182 GLU A C 1
ATOM 1520 O O . GLU A 1 182 ? -16.839 2.958 31.253 1.00 88.94 182 GLU A O 1
#

Sequence (182 aa):
MTSKEDYNKLLLFLYKELIKEKKDGISPKNVVREFEDWSPERINNSYVYLRDNHYLKFISLPSNYNGVFDFWIQGLYPYAIKLVEDELENKKQEKLREIFNENPWEPIKLIKKDENKTLFLDGSIGKDVIYIADTNIVVNKGNIIERNLENGESERYIVLDKGLISEKDGIPSHYKVKVKKE

Nearest PDB structures (foldseek):
  5oqj-assembly1_W  TM=3.760E-01  e=1.111E-02  Saccharomyces cerevisiae S288C
  5oqm-assembly1_W  TM=3.760E-01  e=1.111E-02  Saccharomyces cerevisiae
  5dym-assembly1_A-2  TM=6.046E-01  e=1.636E+00  Clostridioides difficile R20291
  7ml0-assembly1_W  TM=3.241E-01  e=2.926E-01  Saccharomyces cerevisiae
  4g6q-assembly2_B  TM=3.883E-01  e=1.095E+00  Kribbella flavida DSM 17836